Protein 8C9V (pdb70)

InterPro domains:
  IPR002935 Class I-like SAM-dependent O-methyltransferase [PF01596] (21-166)
  IPR002935 Class I-like SAM-dependent O-methyltransferase [PS51682] (1-194)
  IPR029063 S-adenosyl-L-methionine-dependent methyltransferase superfamily [G3DSA:3.40.50.150] (2-194)
  IPR029063 S-adenosyl-L-methionine-dependent methyltransferase superfamily [SSF53335] (17-193)

CATH classification: 3.40.50.150

Secondary structure (DSSP, 8-state):
-HHHHHHHHTT-B--TTSBSS-HHHHHHHHHHHHHHT--EEEEE--TTSHHHHHHHHHHHTTT-EEEEEES-HHHHHHHHHHHHTSTTGGGEEEEES-HHHHHHHSPTT-EEEEEE-S-GGGHHHHHHHHHHHEEEEEEEEETTTTTTHHHHHHHHHHHHH-TTEEEEEE-STT-EEEEEEPPPP--

Structure (mmCIF, N/CA/C/O backbone):
data_8C9V
#
_entry.id   8C9V
#
_cell.length_a   44.791
_cell.length_b   44.791
_cell.length_c   204.919
_cell.angle_alpha   90.000
_cell.angle_beta   90.000
_cell.angle_gamma   90.000
#
_symmetry.space_group_name_H-M   'P 43 21 2'
#
loop_
_entity.id
_entity.type
_entity.pdbx_description
1 polymer 'O-methyltransferase, family 3'
2 non-polymer 'MAGNESIUM ION'
3 water water
#
loop_
_atom_site.group_PDB
_at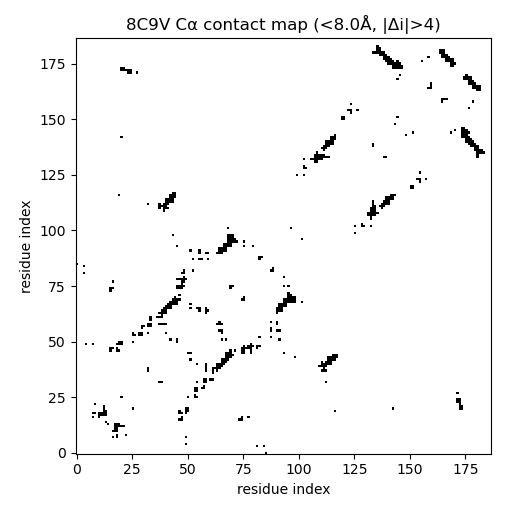om_site.id
_atom_site.type_symbol
_atom_site.label_atom_id
_atom_site.label_alt_id
_atom_site.label_comp_id
_atom_site.label_asym_id
_atom_site.label_entity_id
_atom_site.label_seq_id
_atom_site.pdbx_PDB_ins_code
_atom_site.Cartn_x
_atom_site.Cartn_y
_atom_site.Cartn_z
_atom_site.occupancy
_atom_site.B_iso_or_equiv
_atom_site.auth_seq_id
_atom_site.auth_comp_id
_atom_site.auth_asym_id
_atom_site.auth_atom_id
_atom_site.pdbx_PDB_model_num
ATOM 1 N N . LEU A 1 5 ? -6.076 26.712 6.498 1.000 53.152 5 LEU A N 1
ATOM 2 C CA . LEU A 1 5 ? -4.750 26.028 6.752 1.000 46.304 5 LEU A CA 1
ATOM 3 C C . LEU A 1 5 ? -3.611 26.845 6.140 1.000 43.410 5 LEU A C 1
ATOM 4 O O . LEU A 1 5 ? -2.618 27.084 6.823 1.000 42.061 5 LEU A O 1
ATOM 20 N N . HIS A 1 6 ? -3.720 27.212 4.865 1.000 45.765 6 HIS A N 1
ATOM 21 C CA . HIS A 1 6 ? -2.670 27.997 4.170 1.000 44.189 6 HIS A CA 1
ATOM 22 C C . HIS A 1 6 ? -2.450 29.275 4.983 1.000 43.987 6 HIS A C 1
ATOM 23 O O . HIS A 1 6 ? -1.281 29.634 5.227 1.000 42.155 6 HIS A O 1
ATOM 38 N N . GLN A 1 7 ? -3.538 29.920 5.412 1.000 46.341 7 GLN A N 1
ATOM 39 C CA . GLN A 1 7 ? -3.469 31.222 6.112 1.000 49.943 7 GLN A CA 1
ATOM 40 C C . GLN A 1 7 ? -2.764 31.006 7.451 1.000 47.586 7 GLN A C 1
ATOM 41 O O . GLN A 1 7 ? -1.898 31.824 7.812 1.000 47.735 7 GLN A O 1
ATOM 55 N N . LEU A 1 8 ? -3.144 29.944 8.163 1.000 46.918 8 LEU A N 1
ATOM 56 C CA . LEU A 1 8 ? -2.580 29.629 9.503 1.000 45.295 8 LEU A CA 1
ATOM 57 C C . LEU A 1 8 ? -1.091 29.314 9.366 1.000 39.515 8 LEU A C 1
ATOM 58 O O . LEU A 1 8 ? -0.324 29.855 10.168 1.000 40.994 8 LEU A O 1
ATOM 74 N N . LEU A 1 9 ? -0.701 28.498 8.378 1.000 37.467 9 LEU A N 1
ATOM 75 C CA . LEU A 1 9 ? 0.731 28.161 8.169 1.000 35.126 9 LEU A CA 1
ATOM 76 C C . LEU A 1 9 ? 1.534 29.450 7.910 1.000 34.544 9 LEU A C 1
ATOM 77 O O . LEU A 1 9 ? 2.628 29.587 8.491 1.000 34.912 9 LEU A O 1
ATOM 93 N N . CYS A 1 10 ? 1.043 30.334 7.037 1.000 37.246 10 CYS A N 1
ATOM 94 C CA . CYS A 1 10 ? 1.695 31.632 6.702 1.000 37.650 10 CYS A CA 1
ATOM 95 C C . CYS A 1 10 ? 1.879 32.479 7.982 1.000 40.579 10 CYS A C 1
ATOM 96 O O . CYS A 1 10 ? 2.968 33.038 8.175 1.000 42.841 10 CYS A O 1
ATOM 104 N N . GLU A 1 11 ? 0.882 32.521 8.865 1.000 43.184 11 GLU A N 1
ATOM 105 C CA . GLU A 1 11 ? 0.942 33.295 10.139 1.000 43.516 11 GLU A CA 1
ATOM 106 C C . GLU A 1 11 ? 2.009 32.684 11.048 1.000 39.968 11 GLU A C 1
ATOM 107 O O . GLU A 1 11 ? 2.833 33.447 11.643 1.000 43.557 11 GLU A O 1
ATOM 119 N N . LEU A 1 12 ? 2.008 31.351 11.157 1.000 38.169 12 LEU A N 1
ATOM 120 C CA . LEU A 1 12 ? 3.008 30.647 12.005 1.000 37.464 12 LEU A CA 1
ATOM 121 C C . LEU A 1 12 ? 4.421 30.879 11.472 1.000 35.584 12 LEU A C 1
ATOM 122 O O . LEU A 1 12 ? 5.357 31.053 12.312 1.000 39.190 12 LEU A O 1
ATOM 138 N N . GLU A 1 13 ? 4.568 30.922 10.136 1.000 36.099 13 GLU A N 1
ATOM 139 C CA . GLU A 1 13 ? 5.886 31.135 9.481 1.000 36.827 13 GLU A CA 1
ATOM 140 C C . GLU A 1 13 ? 6.418 32.545 9.802 1.000 38.103 13 GLU A C 1
ATOM 141 O O . GLU A 1 13 ? 7.674 32.745 9.693 1.000 38.747 13 GLU A O 1
ATOM 153 N N . GLU A 1 14 ? 5.559 33.511 10.176 1.000 40.989 14 GLU A N 1
ATOM 154 C CA . GLU A 1 14 ? 6.033 34.890 10.494 1.000 43.348 14 GLU A CA 1
ATOM 155 C C . GLU A 1 14 ? 7.001 34.859 11.689 1.000 41.983 14 GLU A C 1
ATOM 156 O O . GLU A 1 14 ? 7.677 35.875 11.897 1.000 42.500 14 GLU A O 1
ATOM 168 N N . PHE A 1 15 ? 7.082 33.775 12.468 1.000 39.406 15 PHE A N 1
ATOM 169 C CA . PHE A 1 15 ? 7.945 33.761 13.688 1.000 42.048 15 PHE A CA 1
ATOM 170 C C . PHE A 1 15 ? 9.363 33.253 13.392 1.000 40.750 15 PHE A C 1
ATOM 171 O O . PHE A 1 15 ? 10.266 33.448 14.257 1.000 42.460 15 PHE A O 1
ATOM 188 N N . GLY A 1 16 ? 9.585 32.644 12.222 1.000 37.782 16 GLY A N 1
ATOM 189 C CA . GLY A 1 16 ? 10.931 32.217 11.813 1.000 40.805 16 GLY A CA 1
ATOM 190 C C . GLY A 1 16 ? 11.365 30.968 12.547 1.000 37.928 16 GLY A C 1
ATOM 191 O O . GLY A 1 16 ? 10.539 30.369 13.281 1.000 44.590 16 GLY A O 1
ATOM 195 N N . GLN A 1 17 ? 12.629 30.593 12.367 1.000 39.202 17 GLN A N 1
ATOM 196 C CA . GLN A 1 17 ? 13.253 29.336 12.858 1.000 38.290 17 GLN A CA 1
ATOM 197 C C . GLN A 1 17 ? 13.844 29.499 14.258 1.000 39.288 17 GLN A C 1
ATOM 198 O O . GLN A 1 17 ? 14.570 30.446 14.462 1.000 42.547 17 GLN A O 1
ATOM 212 N N . ALA A 1 18 ? 13.636 28.515 15.125 1.000 42.715 18 ALA A N 1
ATOM 213 C CA . ALA A 1 18 ? 14.236 28.408 16.477 1.000 44.902 18 ALA A CA 1
ATOM 214 C C . ALA A 1 18 ? 15.768 28.481 16.416 1.000 44.792 18 ALA A C 1
ATOM 215 O O . ALA A 1 18 ? 16.292 27.812 15.527 1.000 50.515 18 ALA A O 1
ATOM 222 N N . ALA A 1 27 ? 9.555 33.141 21.817 1.000 55.320 27 ALA A N 1
ATOM 223 C CA . ALA A 1 27 ? 10.598 32.120 21.576 1.000 56.964 27 ALA A CA 1
ATOM 224 C C . ALA A 1 27 ? 9.965 30.734 21.354 1.000 49.594 27 ALA A C 1
ATOM 225 O O . ALA A 1 27 ? 10.508 29.992 20.530 1.000 50.070 27 ALA A O 1
ATOM 232 N N . GLN A 1 28 ? 8.855 30.422 22.049 1.000 49.559 28 GLN A N 1
ATOM 233 C CA . GLN A 1 28 ? 8.110 29.136 21.956 1.000 45.109 28 GLN A CA 1
ATOM 234 C C . GLN A 1 28 ? 7.355 29.056 20.628 1.000 40.876 28 GLN A C 1
ATOM 235 O O . GLN A 1 28 ? 6.921 27.965 20.283 1.000 39.994 28 GLN A O 1
ATOM 249 N N . ARG A 1 29 ? 7.166 30.190 19.949 1.000 43.601 29 ARG A N 1
ATOM 250 C CA . ARG A 1 29 ? 6.413 30.252 18.663 1.000 43.825 29 ARG A CA 1
ATOM 251 C C . ARG A 1 29 ? 7.385 30.058 17.503 1.000 41.660 29 ARG A C 1
ATOM 252 O O . ARG A 1 29 ? 6.907 29.885 16.350 1.000 40.411 29 ARG A O 1
ATOM 273 N N . MET A 1 30 ? 8.697 30.082 17.756 1.000 40.623 30 MET A N 1
ATOM 274 C CA . MET A 1 30 ? 9.678 29.895 16.644 1.000 38.028 30 MET A CA 1
ATOM 275 C C . MET A 1 30 ? 9.587 28.447 16.137 1.000 35.151 30 MET A C 1
ATOM 276 O O . MET A 1 30 ? 9.261 27.554 16.948 1.000 36.319 30 MET A O 1
ATOM 290 N N . LEU A 1 31 ? 9.750 28.242 14.821 1.000 35.421 31 LEU A N 1
ATOM 291 C CA . LEU A 1 31 ? 9.437 26.940 14.178 1.000 32.358 31 LEU A CA 1
ATOM 292 C C . LEU A 1 31 ? 10.558 25.925 14.375 1.000 30.756 31 LEU A C 1
ATOM 293 O O . LEU A 1 31 ? 11.742 26.300 14.296 1.000 29.843 31 LEU A O 1
ATOM 309 N N . ASN A 1 32 ? 10.157 24.670 14.567 1.000 28.745 32 ASN A N 1
ATOM 310 C CA . ASN A 1 32 ? 11.013 23.478 14.793 1.000 30.594 32 ASN A CA 1
ATOM 311 C C . ASN A 1 32 ? 11.490 22.928 13.443 1.000 27.384 32 ASN A C 1
ATOM 312 O O . ASN A 1 32 ? 12.444 22.152 13.439 1.000 25.865 32 ASN A O 1
ATOM 323 N N . ILE A 1 33 ? 10.852 23.332 12.335 1.000 24.589 33 ILE A N 1
ATOM 324 C CA . ILE A 1 33 ? 11.269 22.857 10.978 1.000 25.812 33 ILE A CA 1
ATOM 325 C C . ILE A 1 33 ? 11.187 24.031 10.022 1.000 25.161 33 ILE A C 1
ATOM 326 O O . ILE A 1 33 ? 10.414 24.983 10.279 1.000 26.231 33 ILE A O 1
ATOM 342 N N . THR A 1 34 ? 11.848 23.865 8.881 1.000 25.364 34 THR A N 1
ATOM 343 C CA . THR A 1 34 ? 11.676 24.818 7.776 1.000 26.493 34 THR A CA 1
ATOM 344 C C . THR A 1 34 ? 10.358 24.537 7.046 1.000 25.854 34 THR A C 1
ATOM 345 O O . THR A 1 34 ? 9.873 23.409 7.011 1.000 24.607 34 THR A O 1
ATOM 356 N N . PRO A 1 35 ? 9.775 25.554 6.364 1.000 26.435 35 PRO A N 1
ATOM 357 C CA . PRO A 1 35 ? 8.591 25.324 5.546 1.000 24.858 35 PRO A CA 1
ATOM 358 C C . PRO A 1 35 ? 8.849 24.255 4.484 1.000 24.530 35 PRO A C 1
ATOM 359 O O . PRO A 1 35 ? 7.951 23.444 4.286 1.000 24.021 35 PRO A O 1
ATOM 370 N N . ASP A 1 36 ? 10.039 24.220 3.867 1.000 25.064 36 ASP A N 1
ATOM 371 C CA . ASP A 1 36 ? 10.250 23.207 2.823 1.000 24.996 36 ASP A CA 1
ATOM 372 C C . ASP A 1 36 ? 10.451 21.819 3.419 1.000 21.844 36 ASP A C 1
ATOM 373 O O . ASP A 1 36 ? 10.211 20.829 2.740 1.000 23.924 36 ASP A O 1
ATOM 382 N N . THR A 1 37 ? 10.754 21.704 4.719 1.000 21.169 37 THR A N 1
ATOM 383 C CA . THR A 1 37 ? 10.688 20.411 5.390 1.000 20.738 37 THR A CA 1
ATOM 384 C C . THR A 1 37 ? 9.224 19.966 5.510 1.000 20.785 37 THR A C 1
ATOM 385 O O . THR A 1 37 ? 8.933 18.775 5.316 1.000 21.996 37 THR A O 1
ATOM 396 N N . GLY A 1 38 ? 8.321 20.883 5.862 1.000 22.056 38 GLY A N 1
ATOM 397 C CA . GLY A 1 38 ? 6.873 20.602 5.931 1.000 22.565 38 GLY A CA 1
ATOM 398 C C . GLY A 1 38 ? 6.354 20.139 4.580 1.000 23.494 38 GLY A C 1
ATOM 399 O O . GLY A 1 38 ? 5.630 19.123 4.517 1.000 23.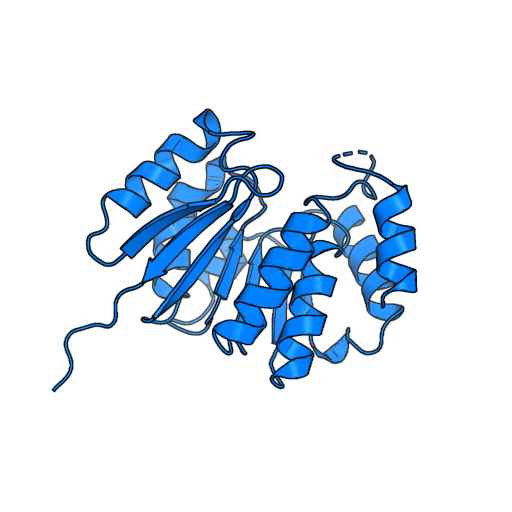233 38 GLY A O 1
ATOM 403 N N . GLU A 1 39 ? 6.802 20.811 3.511 1.000 23.482 39 GLU A N 1
ATOM 404 C CA . GLU A 1 39 ? 6.359 20.427 2.146 1.000 22.094 39 GLU A CA 1
ATOM 405 C C . GLU A 1 39 ? 6.840 19.015 1.843 1.000 22.236 39 GLU A C 1
ATOM 406 O O . GLU A 1 39 ? 6.129 18.290 1.168 1.000 22.800 39 GLU A O 1
ATOM 418 N N . PHE A 1 40 ? 8.052 18.670 2.263 1.000 19.845 40 PHE A N 1
ATOM 419 C CA . PHE A 1 40 ? 8.620 17.329 2.049 1.000 20.146 40 PHE A CA 1
ATOM 420 C C . PHE A 1 40 ? 7.773 16.299 2.798 1.000 21.434 40 PHE A C 1
ATOM 421 O O . PHE A 1 40 ? 7.419 15.272 2.259 1.000 20.710 40 PHE A O 1
ATOM 438 N N . LEU A 1 41 ? 7.475 16.551 4.077 1.000 21.665 41 LEU A N 1
ATOM 439 C CA . LEU A 1 41 ? 6.624 15.620 4.829 1.000 21.055 41 LEU A CA 1
ATOM 440 C C . LEU A 1 41 ? 5.241 15.437 4.175 1.000 22.508 41 LEU A C 1
ATOM 441 O O . LEU A 1 41 ? 4.746 14.296 4.188 1.000 23.760 41 LEU A O 1
ATOM 457 N N . ALA A 1 42 ? 4.661 16.502 3.621 1.000 22.115 42 ALA A N 1
ATOM 458 C CA . ALA A 1 42 ? 3.354 16.505 2.937 1.000 24.144 42 ALA A CA 1
ATOM 459 C C . ALA A 1 42 ? 3.403 15.493 1.791 1.000 23.056 42 ALA A C 1
ATOM 460 O O . ALA A 1 42 ? 2.439 14.763 1.610 1.000 25.434 42 ALA A O 1
ATOM 467 N N . VAL A 1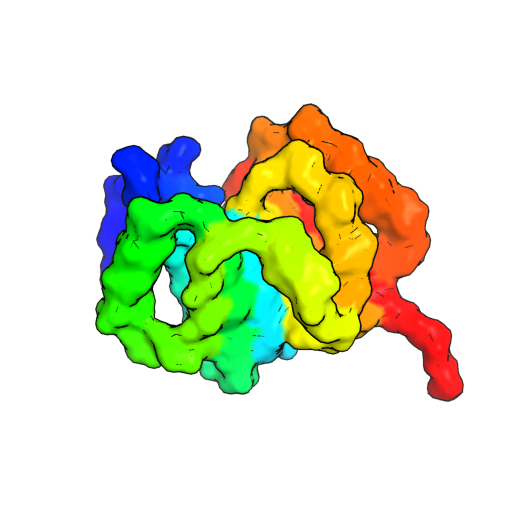 43 ? 4.471 15.543 0.994 1.000 21.037 43 VAL A N 1
ATOM 468 C CA . VAL A 1 43 ? 4.624 14.596 -0.121 1.000 21.235 43 VAL A CA 1
ATOM 469 C C . VAL A 1 43 ? 4.841 13.194 0.397 1.000 21.293 43 VAL A C 1
ATOM 470 O O . VAL A 1 43 ? 4.186 12.304 -0.082 1.000 21.667 43 VAL A O 1
ATOM 483 N N . LEU A 1 44 ? 5.727 13.014 1.390 1.000 20.338 44 LEU A N 1
ATOM 484 C CA . LEU A 1 44 ? 6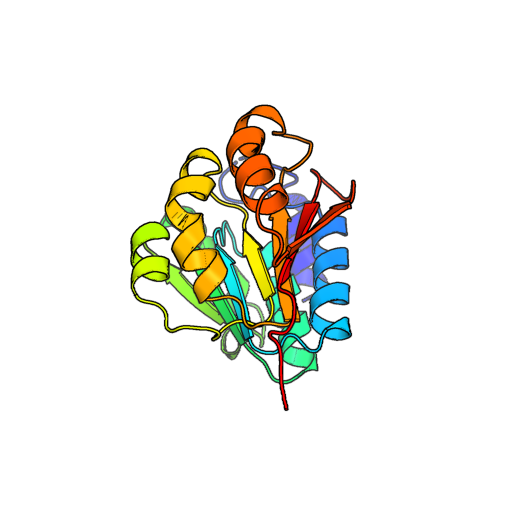.065 11.642 1.844 1.000 20.992 44 LEU A CA 1
ATOM 485 C C . LEU A 1 44 ? 4.810 10.952 2.397 1.000 21.548 44 LEU A C 1
ATOM 486 O O . LEU A 1 44 ? 4.566 9.801 2.089 1.000 22.269 44 LEU A O 1
ATOM 502 N N . VAL A 1 45 ? 4.056 11.623 3.266 1.000 23.028 45 VAL A N 1
ATOM 503 C CA . VAL A 1 45 ? 2.885 10.969 3.891 1.000 23.489 45 VAL A CA 1
ATOM 504 C C . VAL A 1 45 ? 1.868 10.546 2.829 1.000 22.947 45 VAL A C 1
ATOM 505 O O . VAL A 1 45 ? 1.417 9.389 2.845 1.000 23.651 45 VAL A O 1
ATOM 518 N N . ARG A 1 46 ? 1.647 11.384 1.823 1.000 22.930 46 ARG A N 1
ATOM 519 C CA . ARG A 1 46 ? 0.689 11.052 0.765 1.000 24.294 46 ARG A CA 1
ATOM 520 C C . ARG A 1 46 ? 1.244 9.933 -0.095 1.000 23.978 46 ARG A C 1
ATOM 521 O O . ARG A 1 46 ? 0.524 8.953 -0.323 1.000 25.805 46 ARG A O 1
ATOM 542 N N . ALA A 1 47 ? 2.481 10.068 -0.540 1.000 25.242 47 ALA A N 1
ATOM 543 C CA . ALA A 1 47 ? 3.083 9.103 -1.487 1.000 25.856 47 ALA A CA 1
ATOM 544 C C . ALA A 1 47 ? 3.191 7.726 -0.819 1.000 23.594 47 ALA A C 1
ATOM 545 O O . ALA A 1 47 ? 3.054 6.694 -1.487 1.000 26.801 47 ALA A O 1
ATOM 552 N N . MET A 1 48 ? 3.458 7.645 0.492 1.000 23.655 48 MET A N 1
ATOM 553 C CA . MET A 1 48 ? 3.550 6.244 1.027 1.000 26.610 48 MET A CA 1
ATOM 554 C C . MET A 1 48 ? 2.219 5.783 1.611 1.000 25.757 48 MET A C 1
ATOM 555 O O . MET A 1 48 ? 2.204 4.649 2.111 1.000 29.490 48 MET A O 1
ATOM 569 N N . ASN A 1 49 ? 1.151 6.572 1.490 1.000 24.466 49 ASN A N 1
ATOM 570 C CA . ASN A 1 49 ? -0.178 6.193 2.018 1.000 26.877 49 ASN A CA 1
ATOM 571 C C . ASN A 1 49 ? 0.020 5.941 3.519 1.000 27.909 49 ASN A C 1
ATOM 572 O O . ASN A 1 49 ? -0.460 4.926 4.053 1.000 29.056 49 ASN A O 1
ATOM 583 N N . ALA A 1 50 ? 0.733 6.823 4.188 1.000 27.388 50 ALA A N 1
ATOM 584 C CA . ALA A 1 50 ? 1.083 6.629 5.619 1.000 26.498 50 ALA A CA 1
ATOM 585 C C . ALA A 1 50 ? -0.105 7.078 6.486 1.000 28.582 50 ALA A C 1
ATOM 586 O O . ALA A 1 50 ? -0.067 8.206 6.982 1.000 27.546 50 ALA A O 1
ATOM 593 N N . ARG A 1 51 ? -1.126 6.241 6.652 1.000 26.919 51 ARG A N 1
ATOM 594 C CA . ARG A 1 51 ? -2.364 6.650 7.357 1.000 29.701 51 ARG A CA 1
ATOM 595 C C . ARG A 1 51 ? -2.109 6.765 8.864 1.000 26.825 51 ARG A C 1
ATOM 596 O O . ARG A 1 51 ? -2.902 7.424 9.486 1.000 31.218 51 ARG A O 1
ATOM 617 N N . ARG A 1 52 ? -1.097 6.090 9.390 1.000 27.892 52 ARG A N 1
ATOM 618 C CA . ARG A 1 52 ? -0.777 6.111 10.838 1.000 27.251 52 ARG A CA 1
ATOM 619 C C . ARG A 1 52 ? 0.575 6.787 11.005 1.000 26.389 52 ARG A C 1
ATOM 620 O O . ARG A 1 52 ? 1.598 6.148 10.749 1.000 25.850 52 ARG A O 1
ATOM 641 N N . VAL A 1 53 ? 0.556 8.051 11.422 1.000 26.045 53 VAL A N 1
ATOM 642 C CA . VAL A 1 53 ? 1.790 8.821 11.655 1.000 25.627 53 VAL A CA 1
ATOM 643 C C . VAL A 1 53 ? 2.032 9.032 13.149 1.000 23.844 53 VAL A C 1
ATOM 644 O O . VAL A 1 53 ? 1.078 9.332 13.892 1.000 25.894 53 VAL A O 1
ATOM 657 N N . LEU A 1 54 ? 3.288 8.930 13.541 1.000 24.622 54 LEU A N 1
ATOM 658 C CA . LEU A 1 54 ? 3.733 9.322 14.917 1.000 25.292 54 LEU A CA 1
ATOM 659 C C . LEU A 1 54 ? 4.741 10.455 14.758 1.000 26.788 54 LEU A C 1
ATOM 660 O O . LEU A 1 54 ? 5.686 10.327 13.966 1.000 25.168 54 LEU A O 1
ATOM 676 N N . GLU A 1 55 ? 4.563 11.511 15.521 1.000 24.722 55 GLU A N 1
ATOM 677 C CA . GLU A 1 55 ? 5.512 12.624 15.634 1.000 23.226 55 GLU A CA 1
ATOM 678 C C . GLU A 1 55 ? 6.041 12.698 17.073 1.000 24.151 55 GLU A C 1
ATOM 679 O O . GLU A 1 55 ? 5.248 12.741 18.019 1.000 26.050 55 GLU A O 1
ATOM 691 N N . ILE A 1 56 ? 7.343 12.797 17.200 1.000 24.009 56 ILE A N 1
ATOM 692 C CA . ILE A 1 56 ? 7.984 13.011 18.520 1.000 25.202 56 ILE A CA 1
ATOM 693 C C . ILE A 1 56 ? 8.611 14.396 18.439 1.000 26.654 56 ILE A C 1
ATOM 694 O O . ILE A 1 56 ? 9.654 14.562 17.796 1.000 24.594 56 ILE A O 1
ATOM 710 N N . GLY A 1 57 ? 7.977 15.349 19.120 1.000 27.778 57 GLY A N 1
ATOM 711 C CA . GLY A 1 57 ? 8.379 16.756 19.140 1.000 28.978 57 GLY A CA 1
ATOM 712 C C . GLY A 1 57 ? 7.363 17.646 18.449 1.000 31.050 57 GLY A C 1
ATOM 713 O O . GLY A 1 57 ? 7.679 18.209 17.382 1.000 30.706 57 GLY A O 1
ATOM 717 N N . THR A 1 58 ? 6.173 17.801 19.034 1.000 30.497 58 THR A N 1
ATOM 718 C CA . THR A 1 58 ? 5.097 18.690 18.519 1.000 30.368 58 THR A CA 1
ATOM 719 C C . THR A 1 58 ? 5.595 20.136 18.375 1.000 31.767 58 THR A C 1
ATOM 720 O O . THR A 1 58 ? 5.210 20.822 17.406 1.000 30.033 58 THR A O 1
ATOM 731 N N . SER A 1 59 ? 6.399 20.607 19.325 1.000 31.581 59 SER A N 1
ATOM 732 C CA . SER A 1 59 ? 6.632 22.048 19.499 1.000 32.126 59 SER A CA 1
ATOM 733 C C . SER A 1 59 ? 5.265 22.762 19.461 1.000 33.015 59 SER A C 1
ATOM 734 O O . SER A 1 59 ? 4.337 22.297 20.124 1.000 33.370 59 SER A O 1
ATOM 742 N N . ASN A 1 60 ? 5.123 23.867 18.709 1.000 34.721 60 ASN A N 1
ATOM 743 C CA . ASN A 1 60 ? 3.840 24.616 18.619 1.000 35.300 60 ASN A CA 1
ATOM 744 C C . ASN A 1 60 ? 2.919 24.011 17.543 1.000 34.041 60 ASN A C 1
ATOM 745 O O . ASN A 1 60 ? 1.915 24.619 17.212 1.000 35.787 60 ASN A O 1
ATOM 756 N N . GLY A 1 61 ? 3.206 22.836 17.004 1.000 31.440 61 GLY A N 1
ATOM 757 C CA . GLY A 1 61 ? 2.225 22.156 16.129 1.000 31.268 61 GLY A CA 1
ATOM 758 C C . GLY A 1 61 ? 2.383 22.498 14.645 1.000 29.785 61 GLY A C 1
ATOM 759 O O . GLY A 1 61 ? 1.593 21.981 13.862 1.000 30.540 61 GLY A O 1
ATOM 763 N N . TYR A 1 62 ? 3.379 23.289 14.261 1.000 30.561 62 TYR A N 1
ATOM 764 C CA . TYR A 1 62 ? 3.637 23.670 12.834 1.000 32.612 62 TYR A CA 1
ATOM 765 C C . TYR A 1 62 ? 3.888 22.400 12.001 1.000 29.315 62 TYR A C 1
ATOM 766 O O . TYR A 1 62 ? 3.167 22.143 10.994 1.000 28.636 62 TYR A O 1
ATOM 784 N N . SER A 1 63 ? 4.853 21.584 12.401 1.000 27.413 63 SER A N 1
ATOM 785 C CA . SER A 1 63 ? 5.127 20.286 11.733 1.000 25.896 63 SER A CA 1
ATOM 786 C C . SER A 1 63 ? 3.862 19.434 11.739 1.000 26.101 63 SER A C 1
ATOM 787 O O . SER A 1 63 ? 3.580 18.771 10.744 1.000 25.677 63 SER A O 1
ATOM 795 N N . THR A 1 64 ? 3.159 19.370 12.877 1.000 29.361 64 THR A N 1
ATOM 796 C CA . THR A 1 64 ? 1.968 18.515 13.074 1.000 26.992 64 THR A CA 1
ATOM 797 C C . THR A 1 64 ? 0.923 18.871 12.006 1.000 27.475 64 THR A C 1
ATOM 798 O O . THR A 1 64 ? 0.251 17.976 11.505 1.000 29.564 64 THR A O 1
ATOM 809 N N . LEU A 1 65 ? 0.756 20.155 11.733 1.000 30.647 65 LEU A N 1
ATOM 810 C CA . LEU A 1 65 ? -0.278 20.627 10.772 1.000 30.403 65 LEU A CA 1
ATOM 811 C C . LEU A 1 65 ? 0.031 20.102 9.359 1.000 29.940 65 LEU A C 1
ATOM 812 O O . LEU A 1 65 ? -0.908 19.635 8.683 1.000 29.441 65 LEU A O 1
ATOM 828 N N . TRP A 1 66 ? 1.296 20.105 8.945 1.000 27.856 66 TRP A N 1
ATOM 829 C CA . TRP A 1 66 ? 1.658 19.503 7.637 1.000 26.628 66 TRP A CA 1
ATOM 830 C C . TRP A 1 66 ? 1.301 18.003 7.622 1.000 27.047 66 TRP A C 1
ATOM 831 O O . TRP A 1 66 ? 0.725 17.493 6.671 1.000 26.519 66 TRP A O 1
ATOM 852 N N . LEU A 1 67 ? 1.637 17.285 8.705 1.000 24.479 67 LEU A N 1
ATOM 853 C CA . LEU A 1 67 ? 1.366 15.834 8.813 1.000 24.487 67 LEU A CA 1
ATOM 854 C C . LEU A 1 67 ? -0.155 15.618 8.821 1.000 26.065 67 LEU A C 1
ATOM 855 O O . LEU A 1 67 ? -0.648 14.631 8.237 1.000 27.414 67 LEU A O 1
ATOM 871 N N . ALA A 1 68 ? -0.890 16.444 9.544 1.000 29.575 68 ALA A N 1
ATOM 872 C CA . ALA A 1 68 ? -2.338 16.240 9.763 1.000 30.657 68 ALA A CA 1
ATOM 873 C C . ALA A 1 68 ? -3.072 16.487 8.445 1.000 32.880 68 ALA A C 1
ATOM 874 O O . ALA A 1 68 ? -3.974 15.730 8.091 1.000 31.413 68 ALA A O 1
ATOM 881 N N . ASP A 1 69 ? -2.649 17.502 7.717 1.000 30.605 69 ASP A N 1
ATOM 882 C CA . ASP A 1 69 ? -3.267 17.777 6.411 1.000 30.909 69 ASP A CA 1
ATOM 883 C C . ASP A 1 69 ? -3.056 16.561 5.492 1.000 28.416 69 ASP A C 1
ATOM 884 O O . ASP A 1 69 ? -4.038 16.131 4.768 1.000 31.585 69 ASP A O 1
ATOM 893 N N . ALA A 1 70 ? -1.829 16.047 5.487 1.000 27.370 70 ALA A N 1
ATOM 894 C CA . ALA A 1 70 ? -1.441 14.893 4.657 1.000 27.589 70 ALA A CA 1
ATOM 895 C C . ALA A 1 70 ? -2.292 13.675 5.007 1.000 28.357 70 ALA A C 1
ATOM 896 O O . ALA A 1 70 ? -2.807 12.994 4.093 1.000 30.439 70 ALA A O 1
ATOM 903 N N . VAL A 1 71 ? -2.390 13.332 6.295 1.000 27.953 71 VAL A N 1
ATOM 904 C CA . VAL A 1 71 ? -3.168 12.112 6.662 1.000 29.139 71 VAL A CA 1
ATOM 905 C C . VAL A 1 71 ? -4.658 12.363 6.411 1.000 29.230 71 VAL A C 1
ATOM 906 O O . VAL A 1 71 ? -5.370 11.410 6.095 1.000 33.285 71 VAL A O 1
ATOM 919 N N . SER A 1 72 ? -5.099 13.604 6.412 1.000 31.347 72 SER A N 1
ATOM 920 C CA . SER A 1 72 ? -6.530 13.911 6.154 1.000 34.975 72 SER A CA 1
ATOM 921 C C . SER A 1 72 ? -6.862 13.468 4.723 1.000 37.029 72 SER A C 1
ATOM 922 O O . SER A 1 72 ? -7.950 12.916 4.527 1.000 40.729 72 SER A O 1
ATOM 930 N N . ALA A 1 73 ? -5.883 13.572 3.797 1.000 35.109 73 ALA A N 1
ATOM 931 C CA . ALA A 1 73 ? -6.067 13.269 2.359 1.000 38.506 73 ALA A CA 1
ATOM 932 C C . ALA A 1 73 ? -6.180 11.757 2.155 1.000 35.450 73 ALA A C 1
ATOM 933 O O . ALA A 1 73 ? -6.703 11.360 1.128 1.000 41.372 73 ALA A O 1
ATOM 940 N N . ILE A 1 74 ? -5.764 10.957 3.140 1.000 34.984 74 ILE A N 1
ATOM 941 C CA . ILE A 1 74 ? -5.781 9.462 3.074 1.000 31.010 74 ILE A CA 1
ATOM 942 C C . ILE A 1 74 ? -6.519 8.874 4.288 1.000 34.793 74 ILE A C 1
ATOM 943 O O . ILE A 1 74 ? -6.360 7.638 4.544 1.000 35.958 74 ILE A O 1
ATOM 959 N N . ASP A 1 75 ? -7.336 9.700 4.940 1.000 36.425 75 ASP A N 1
ATOM 960 C CA . ASP A 1 75 ? -8.247 9.282 6.034 1.000 37.143 75 ASP A CA 1
ATOM 961 C C . ASP A 1 75 ? -7.441 8.595 7.137 1.000 34.118 75 ASP A C 1
ATOM 962 O O . ASP A 1 75 ? -7.778 7.436 7.524 1.000 38.773 75 ASP A O 1
ATOM 971 N N . GLY A 1 76 ? -6.353 9.221 7.549 1.000 34.247 76 GLY A N 1
ATOM 972 C CA . GLY A 1 76 ? -5.461 8.678 8.580 1.000 32.426 76 GLY A CA 1
ATOM 973 C C . GLY A 1 76 ? -5.497 9.555 9.818 1.000 33.581 76 GLY A C 1
ATOM 974 O O . GLY A 1 76 ? -6.485 10.320 10.020 1.000 34.419 76 GLY A O 1
ATOM 978 N N . SER A 1 77 ? -4.440 9.461 10.625 1.000 31.015 77 SER A N 1
ATOM 979 C CA . SER A 1 77 ? -4.328 10.214 11.896 1.000 32.940 77 SER A CA 1
ATOM 980 C C . SER A 1 77 ? -2.854 10.403 12.263 1.000 28.609 77 SER A C 1
ATOM 981 O O . SER A 1 77 ? -1.992 9.635 11.826 1.000 27.594 77 SER A O 1
ATOM 989 N N . VAL A 1 78 ? -2.608 11.425 13.061 1.000 29.687 78 VAL A N 1
ATOM 990 C CA . VAL A 1 78 ? -1.279 11.761 13.636 1.000 28.100 78 VAL A CA 1
ATOM 991 C C . VAL A 1 78 ? -1.383 11.686 15.156 1.000 29.110 78 VAL A C 1
ATOM 992 O O . VAL A 1 78 ? -2.305 12.298 15.741 1.000 34.439 78 VAL A O 1
ATOM 1005 N N . THR A 1 79 ? -0.456 10.971 15.747 1.000 28.154 79 THR A N 1
ATOM 1006 C CA . THR A 1 79 ? -0.231 10.989 17.222 1.000 28.458 79 THR A CA 1
ATOM 1007 C C . THR A 1 79 ? 1.054 11.772 17.421 1.000 29.304 79 THR A C 1
ATOM 1008 O O . THR A 1 79 ? 2.046 11.454 16.682 1.000 27.283 79 THR A O 1
ATOM 1019 N N . THR A 1 80 ? 0.999 12.833 18.237 1.000 28.327 80 THR A N 1
ATOM 1020 C CA . THR A 1 80 ? 2.187 13.688 18.468 1.000 27.799 80 THR A CA 1
ATOM 1021 C C . THR A 1 80 ? 2.487 13.770 19.971 1.000 28.382 80 THR A C 1
ATOM 1022 O O . THR A 1 80 ? 1.559 13.645 20.773 1.000 30.945 80 THR A O 1
ATOM 1033 N N . VAL A 1 81 ? 3.756 13.972 20.305 1.000 28.865 81 VAL A N 1
ATOM 1034 C CA . VAL A 1 81 ? 4.233 13.990 21.717 1.000 28.180 81 VAL A CA 1
ATOM 1035 C C . VAL A 1 81 ? 5.098 15.237 21.937 1.000 31.041 81 VAL A C 1
ATOM 1036 O O . VAL A 1 81 ? 6.067 15.474 21.166 1.000 30.013 81 VAL A O 1
ATOM 1049 N N . GLU A 1 82 ? 4.794 15.991 23.006 1.000 32.114 82 GLU A N 1
ATOM 1050 C CA . GLU A 1 82 ? 5.564 17.189 23.378 1.000 32.641 82 GLU A CA 1
ATOM 1051 C C . GLU A 1 82 ? 5.809 17.158 24.887 1.000 34.529 82 GLU A C 1
ATOM 1052 O O . GLU A 1 82 ? 4.873 16.855 25.617 1.000 35.804 82 GLU A O 1
ATOM 1064 N N . TYR A 1 83 ? 7.057 17.405 25.293 1.000 36.990 83 TYR A N 1
ATOM 1065 C CA . TYR A 1 83 ? 7.497 17.492 26.706 1.000 38.933 83 TYR A CA 1
ATOM 1066 C C . TYR A 1 83 ? 6.989 18.782 27.370 1.000 38.369 83 TYR A C 1
ATOM 1067 O O . TYR A 1 83 ? 6.687 18.732 28.583 1.000 42.271 83 TYR A O 1
ATOM 1085 N N . ALA A 1 84 ? 6.946 19.929 26.668 1.000 37.968 84 ALA A N 1
ATOM 1086 C CA . ALA A 1 84 ? 6.816 21.257 27.325 1.000 40.585 84 ALA A CA 1
ATOM 1087 C C . ALA A 1 84 ? 5.368 21.769 27.260 1.000 42.567 84 ALA A C 1
ATOM 1088 O O . ALA A 1 84 ? 4.841 21.977 26.138 1.000 43.691 84 ALA A O 1
ATOM 1095 N N . GLU A 1 85 ? 4.742 22.016 28.423 1.000 42.911 85 GLU A N 1
ATOM 1096 C CA . GLU A 1 85 ? 3.320 22.448 28.504 1.000 45.823 85 GLU A CA 1
ATOM 1097 C C . GLU A 1 85 ? 3.110 23.723 27.673 1.000 46.102 85 GLU A C 1
ATOM 1098 O O . GLU A 1 85 ? 2.066 23.846 26.988 1.000 46.542 85 GLU A O 1
ATOM 1110 N N . GLN A 1 86 ? 4.062 24.650 27.747 1.000 44.645 86 GLN A N 1
ATOM 1111 C CA . GLN A 1 86 ? 3.959 25.952 27.055 1.000 47.547 86 GLN A CA 1
ATOM 1112 C C . GLN A 1 86 ? 3.773 25.695 25.554 1.000 46.077 86 GLN A C 1
ATOM 1113 O O . GLN A 1 86 ? 2.804 26.240 24.947 1.000 43.770 86 GLN A O 1
ATOM 1127 N N . LYS A 1 87 ? 4.625 24.853 24.977 1.000 43.313 87 LYS A N 1
ATOM 1128 C CA . LYS A 1 87 ? 4.569 24.553 23.522 1.000 39.068 87 LYS A CA 1
ATOM 1129 C C . LYS A 1 87 ? 3.274 23.799 23.216 1.000 38.756 87 LYS A C 1
ATOM 1130 O O . LYS A 1 87 ? 2.569 24.160 22.259 1.000 41.544 87 LYS A O 1
ATOM 1149 N N . TYR A 1 88 ? 2.925 22.826 24.053 1.000 38.898 88 TYR A N 1
ATOM 1150 C CA . TYR A 1 88 ? 1.708 22.002 23.894 1.000 38.613 88 TYR A CA 1
ATOM 1151 C C . TYR A 1 88 ? 0.442 22.873 23.824 1.000 41.002 88 TYR A C 1
ATOM 1152 O O . TYR A 1 88 ? -0.453 22.602 23.007 1.000 42.478 88 TYR A O 1
ATOM 1170 N N . ARG A 1 89 ? 0.313 23.865 24.697 1.000 41.328 89 ARG A N 1
ATOM 1171 C CA . ARG A 1 89 ? -0.890 24.733 24.723 1.000 44.411 89 ARG A CA 1
ATOM 1172 C C . ARG A 1 89 ? -0.918 25.622 23.480 1.000 44.555 89 ARG A C 1
ATOM 1173 O O . ARG A 1 89 ? -2.006 25.881 22.998 1.000 44.325 89 ARG A O 1
ATOM 1194 N N . LEU A 1 90 ? 0.233 26.075 22.980 1.000 43.303 90 LEU A N 1
ATOM 1195 C CA . LEU A 1 90 ? 0.286 26.831 21.700 1.000 45.120 90 LEU A CA 1
ATOM 1196 C C . LEU A 1 90 ? -0.208 25.904 20.594 1.000 42.719 90 LEU A C 1
ATOM 1197 O O . LEU A 1 90 ? -0.998 26.371 19.727 1.000 43.069 90 LEU A O 1
ATOM 1213 N N . ALA A 1 91 ? 0.202 24.631 20.669 1.000 41.467 91 ALA A N 1
ATOM 1214 C CA . ALA A 1 91 ? -0.107 23.619 19.644 1.000 40.436 91 ALA A CA 1
ATOM 1215 C C . ALA A 1 91 ? -1.618 23.377 19.679 1.000 42.148 91 ALA A C 1
ATOM 1216 O O . ALA A 1 91 ? -2.247 23.419 18.613 1.000 40.009 91 ALA A O 1
ATOM 1223 N N . GLN A 1 92 ? -2.203 23.240 20.877 1.000 43.102 92 GLN A N 1
ATOM 1224 C CA . GLN A 1 92 ? -3.671 23.041 21.023 1.000 42.506 92 GLN A CA 1
ATOM 1225 C C . GLN A 1 92 ? -4.406 24.232 20.379 1.000 42.516 92 GLN A C 1
ATOM 1226 O O . GLN A 1 92 ? -5.369 24.018 19.617 1.000 46.903 92 GLN A O 1
ATOM 1240 N N . LYS A 1 93 ? -3.981 25.460 20.657 1.000 45.171 93 LYS A N 1
ATOM 1241 C CA . LYS A 1 93 ? -4.615 26.683 20.087 1.000 50.919 93 LYS A CA 1
ATOM 1242 C C . LYS A 1 93 ? -4.546 26.609 18.551 1.000 50.406 93 LYS A C 1
ATOM 1243 O O . LYS A 1 93 ? -5.608 26.742 17.880 1.000 50.324 93 LYS A O 1
ATOM 1262 N N . ASN A 1 94 ? -3.355 26.344 18.002 1.000 48.220 94 ASN A N 1
ATOM 1263 C CA . ASN A 1 94 ? -3.153 26.253 16.534 1.000 45.205 94 ASN A CA 1
ATOM 1264 C C . ASN A 1 94 ? -4.100 25.184 15.961 1.000 46.343 94 ASN A C 1
ATOM 1265 O O . ASN A 1 94 ? -4.726 25.482 14.926 1.000 49.598 94 ASN A O 1
ATOM 1276 N N . PHE A 1 95 ? -4.240 24.008 16.605 1.000 44.244 95 PHE A N 1
ATOM 1277 C CA . PHE A 1 95 ? -5.057 22.884 16.072 1.000 42.760 95 PHE A CA 1
ATOM 1278 C C . PHE A 1 95 ? -6.537 23.267 16.106 1.000 47.332 95 PHE A C 1
ATOM 1279 O O . PHE A 1 95 ? -7.315 22.883 15.199 1.000 54.688 95 PHE A O 1
ATOM 1296 N N . SER A 1 96 ? -6.918 24.040 17.114 1.000 49.755 96 SER A N 1
ATOM 1297 C CA . SER A 1 96 ? -8.318 24.457 17.364 1.000 55.852 96 SER A CA 1
ATOM 1298 C C . SER A 1 96 ? -8.766 25.401 16.244 1.000 55.968 96 SER A C 1
ATOM 1299 O O . SER A 1 96 ? -9.975 25.604 16.109 1.000 65.113 96 SER A O 1
ATOM 1307 N N . ARG A 1 97 ? -7.811 25.945 15.478 1.000 50.856 97 ARG A N 1
ATOM 1308 C CA . ARG A 1 97 ? -8.054 26.967 14.430 1.000 53.546 97 ARG A CA 1
ATOM 1309 C C . ARG A 1 97 ? -8.222 26.302 13.062 1.000 52.258 97 ARG A C 1
ATOM 1310 O O . ARG A 1 97 ? -8.253 27.026 12.074 1.000 57.472 97 ARG A O 1
ATOM 1331 N N . THR A 1 98 ? -8.312 24.976 13.017 1.000 49.487 98 THR A N 1
ATOM 1332 C CA . THR A 1 98 ? -8.428 24.185 11.769 1.000 51.268 98 THR A CA 1
ATOM 1333 C C . THR A 1 98 ? -9.472 23.095 11.981 1.000 55.844 98 THR A C 1
ATOM 1334 O O . THR A 1 98 ? -9.778 22.790 13.132 1.000 63.763 98 THR A O 1
ATOM 1345 N N . SER A 1 99 ? -9.934 22.482 10.898 1.000 54.107 99 SER A N 1
ATOM 1346 C CA . SER A 1 99 ? -10.848 21.315 10.937 1.000 54.864 99 SER A CA 1
ATOM 1347 C C . SER A 1 99 ? -10.030 20.047 11.219 1.000 49.473 99 SER A C 1
ATOM 1348 O O . SER A 1 99 ? -10.638 18.991 11.287 1.000 55.344 99 SER A O 1
ATOM 1356 N N . LEU A 1 100 ? -8.692 20.147 11.331 1.000 47.821 100 LEU A N 1
ATOM 1357 C CA . LEU A 1 100 ? -7.792 18.975 11.433 1.000 42.121 100 LEU A CA 1
ATOM 1358 C C . LEU A 1 100 ? -7.581 18.489 12.874 1.000 43.818 100 LEU A C 1
ATOM 1359 O O . LEU A 1 100 ? -6.934 17.425 13.000 1.000 41.954 100 LEU A O 1
ATOM 1375 N N . ALA A 1 101 ? -8.069 19.176 13.918 1.000 47.146 101 ALA A N 1
ATOM 1376 C CA . ALA A 1 101 ? -7.787 18.766 15.315 1.000 48.359 101 ALA A CA 1
ATOM 1377 C C . ALA A 1 101 ? -8.254 17.317 15.523 1.000 44.684 101 ALA A C 1
ATOM 1378 O O . ALA A 1 101 ? -7.595 16.562 16.248 1.000 42.340 101 ALA A O 1
ATOM 1385 N N . HIS A 1 102 ? -9.332 16.922 14.856 1.000 46.573 102 HIS A N 1
ATOM 1386 C CA . HIS A 1 102 ? -9.958 15.588 15.020 1.000 47.579 102 HIS A CA 1
ATOM 1387 C C . HIS A 1 102 ? -9.021 14.503 14.482 1.000 39.666 102 HIS A C 1
ATOM 1388 O O . HIS A 1 102 ? -9.240 13.345 14.812 1.000 44.958 102 HIS A O 1
ATOM 1403 N N . ARG A 1 103 ? -8.032 14.863 13.677 1.000 38.982 103 ARG A N 1
ATOM 1404 C CA . ARG A 1 103 ? -7.068 13.927 13.071 1.000 39.144 103 ARG A CA 1
ATOM 1405 C C . ARG A 1 103 ? -5.815 13.829 13.934 1.000 33.967 103 ARG A C 1
ATOM 1406 O O . ARG A 1 103 ? -4.959 13.027 13.592 1.000 35.145 103 ARG A O 1
ATOM 1427 N N . ILE A 1 104 ? -5.708 14.620 15.005 1.000 34.740 104 ILE A N 1
ATOM 1428 C CA . ILE A 1 104 ? -4.486 14.719 15.851 1.000 33.261 104 ILE A CA 1
ATOM 1429 C C . ILE A 1 104 ? -4.796 14.240 17.275 1.000 31.989 104 ILE A C 1
ATOM 1430 O O . ILE A 1 104 ? -5.760 14.724 17.887 1.000 37.744 104 ILE A O 1
ATOM 1446 N N . ASP A 1 105 ? -3.997 13.286 17.748 1.000 33.612 105 ASP A N 1
ATOM 1447 C CA . ASP A 1 105 ? -3.910 12.843 19.171 1.000 34.022 105 ASP A CA 1
ATOM 1448 C C . ASP A 1 105 ? -2.646 13.490 19.734 1.000 33.199 105 ASP A C 1
ATOM 1449 O O . ASP A 1 105 ? -1.590 12.888 19.595 1.000 32.003 105 ASP A O 1
ATOM 1458 N N . ALA A 1 106 ? -2.777 14.671 20.369 1.000 34.661 106 ALA A N 1
ATOM 1459 C CA . ALA A 1 106 ? -1.651 15.482 20.892 1.000 33.681 106 ALA A CA 1
ATOM 1460 C C . ALA A 1 106 ? -1.468 15.104 22.363 1.000 33.172 106 ALA A C 1
ATOM 1461 O O . ALA A 1 106 ? -2.405 15.316 23.161 1.000 34.724 106 ALA A O 1
ATOM 1468 N N . ILE A 1 107 ? -0.314 14.529 22.686 1.000 33.143 107 ILE A N 1
ATOM 1469 C CA . ILE A 1 107 ? -0.006 14.012 24.036 1.000 33.590 107 ILE A CA 1
ATOM 1470 C C . ILE A 1 107 ? 1.034 14.951 24.640 1.000 34.419 107 ILE A C 1
ATOM 1471 O O . ILE A 1 107 ? 2.064 15.248 24.012 1.000 33.851 107 ILE A O 1
ATOM 1487 N N . LEU A 1 108 ? 0.730 15.437 25.842 1.000 34.834 108 LEU A N 1
ATOM 1488 C CA . LEU A 1 108 ? 1.705 16.217 26.639 1.000 34.682 108 LEU A CA 1
ATOM 1489 C C . LEU A 1 108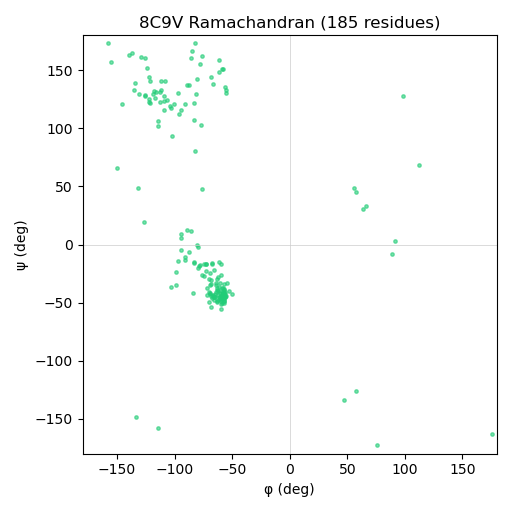 ? 2.346 15.215 27.603 1.000 37.205 108 LEU A C 1
ATOM 1490 O O . LEU A 1 108 ? 1.618 14.639 28.412 1.000 40.137 108 LEU A O 1
ATOM 1506 N N . GLY A 1 109 ? 3.636 14.913 27.441 1.000 36.094 109 GLY A N 1
ATOM 1507 C CA . GLY A 1 109 ? 4.286 13.871 28.253 1.000 37.883 109 GLY A CA 1
ATOM 1508 C C . GLY A 1 109 ? 5.719 13.606 27.843 1.000 36.420 109 GLY A C 1
ATOM 1509 O O . GLY A 1 109 ? 6.329 14.392 27.037 1.000 36.047 109 GLY A O 1
ATOM 1513 N N . ASP A 1 110 ? 6.217 12.461 28.294 1.000 35.165 110 ASP A N 1
ATOM 1514 C CA . ASP A 1 110 ? 7.632 12.055 28.127 1.000 36.322 110 ASP A CA 1
ATOM 1515 C C . ASP A 1 110 ? 7.741 11.004 27.014 1.000 37.471 110 ASP A C 1
ATOM 1516 O O . ASP A 1 110 ? 7.127 9.916 27.110 1.000 35.328 110 ASP A O 1
ATOM 1525 N N . ALA A 1 111 ? 8.462 11.327 25.937 1.000 35.873 111 ALA A N 1
ATOM 1526 C CA . ALA A 1 111 ? 8.489 10.439 24.754 1.000 34.005 111 ALA A CA 1
ATOM 1527 C C . ALA A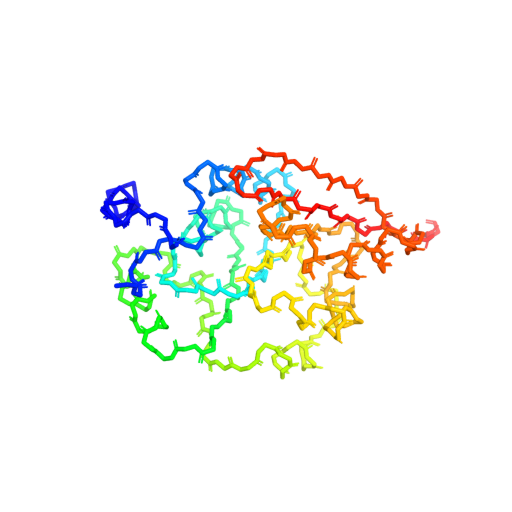 1 111 ? 9.038 9.060 25.102 1.000 34.389 111 ALA A C 1
ATOM 1528 O O . ALA A 1 111 ? 8.494 8.071 24.593 1.000 37.543 111 ALA A O 1
ATOM 1535 N N . GLY A 1 112 ? 10.088 8.968 25.912 1.000 35.571 112 GLY A N 1
ATOM 1536 C CA . GLY A 1 112 ? 10.573 7.661 26.380 1.000 39.207 112 GLY A CA 1
ATOM 1537 C C . GLY A 1 112 ? 9.430 6.820 26.960 1.000 39.903 112 GLY A C 1
ATOM 1538 O O . GLY A 1 112 ? 9.350 5.666 26.579 1.000 38.173 112 GLY A O 1
ATOM 1542 N N . THR A 1 113 ? 8.509 7.392 27.757 1.000 37.966 113 THR A N 1
ATOM 1543 C CA . THR A 1 113 ? 7.345 6.648 28.336 1.000 37.969 113 THR A CA 1
ATOM 1544 C C . THR A 1 113 ? 6.350 6.259 27.241 1.000 39.351 113 THR A C 1
ATOM 1545 O O . THR A 1 113 ? 5.920 5.079 27.189 1.000 41.116 113 THR A O 1
ATOM 1556 N N . ILE A 1 114 ? 5.921 7.251 26.466 1.000 39.590 114 ILE A N 1
ATOM 1557 C CA . ILE A 1 114 ? 4.918 7.070 25.387 1.000 38.581 114 ILE A CA 1
ATOM 1558 C C . ILE A 1 114 ? 5.431 5.972 24.437 1.000 37.807 114 ILE A C 1
ATOM 1559 O O . ILE A 1 114 ? 4.636 5.039 24.102 1.000 40.751 114 ILE A O 1
ATOM 1575 N N . LEU A 1 115 ? 6.710 6.003 24.061 1.000 34.754 115 LEU A N 1
ATOM 1576 C CA . LEU A 1 115 ? 7.275 4.999 23.109 1.000 33.613 115 LEU A CA 1
ATOM 1577 C C . LEU A 1 115 ? 7.356 3.600 23.725 1.000 37.572 115 LEU A C 1
ATOM 1578 O O . LEU A 1 115 ? 7.050 2.606 22.985 1.000 36.658 115 LEU A O 1
ATOM 1594 N N . GLY A 1 116 ? 7.778 3.515 24.995 1.000 40.249 116 GLY A N 1
ATOM 1595 C CA . GLY A 1 116 ? 7.863 2.265 25.767 1.000 46.114 116 GLY A CA 1
ATOM 1596 C C . GLY A 1 116 ? 6.540 1.520 25.775 1.000 48.317 116 GLY A C 1
ATOM 1597 O O . GLY A 1 116 ? 6.578 0.292 25.757 1.000 49.255 116 GLY A O 1
ATOM 1601 N N . ASN A 1 117 ? 5.409 2.240 25.759 1.000 48.325 117 ASN A N 1
ATOM 1602 C CA . ASN A 1 117 ? 4.056 1.668 25.968 1.000 53.286 117 ASN A CA 1
ATOM 1603 C C . ASN A 1 117 ? 3.346 1.431 24.621 1.000 48.679 117 ASN A C 1
ATOM 1604 O O . ASN A 1 117 ? 2.508 0.542 24.583 1.000 58.713 117 ASN A O 1
ATOM 1615 N N . ALA A 1 118 ? 3.680 2.112 23.528 1.000 45.018 118 ALA A N 1
ATOM 1616 C CA . ALA A 1 118 ? 2.953 1.894 22.254 1.000 46.103 118 ALA A CA 1
ATOM 1617 C C . ALA A 1 118 ? 3.106 0.434 21.762 1.000 43.021 118 ALA A C 1
ATOM 1618 O O . ALA A 1 118 ? 4.064 -0.284 22.159 1.000 43.722 118 ALA A O 1
ATOM 1625 N N . ASP A 1 119 ? 2.180 -0.008 20.908 1.000 46.693 119 ASP A N 1
ATOM 1626 C CA . ASP A 1 119 ? 2.138 -1.399 20.378 1.000 45.270 119 ASP A CA 1
ATOM 1627 C C . ASP A 1 119 ? 3.022 -1.565 19.128 1.000 40.004 119 ASP A C 1
ATOM 1628 O O . ASP A 1 119 ? 3.367 -0.541 18.473 1.000 46.086 119 ASP A O 1
ATOM 1637 N N . ASP A 1 120 ? 3.376 -2.816 18.806 1.000 42.817 120 ASP A N 1
ATOM 1638 C CA . ASP A 1 120 ? 4.302 -3.134 17.673 1.000 39.068 120 ASP A CA 1
ATOM 1639 C C . ASP A 1 120 ? 3.651 -2.762 16.336 1.000 37.375 120 ASP A C 1
ATOM 1640 O O . ASP A 1 120 ? 2.435 -3.031 16.220 1.000 42.384 120 ASP A O 1
ATOM 1649 N N . ALA A 1 121 ? 4.417 -2.151 15.407 1.000 35.274 121 ALA A N 1
ATOM 1650 C CA . ALA A 1 121 ? 4.111 -2.114 13.953 1.000 34.012 121 ALA A CA 1
ATOM 1651 C C . ALA A 1 121 ? 2.840 -1.306 13.714 1.000 34.764 121 ALA A C 1
ATOM 1652 O O . ALA A 1 121 ? 2.074 -1.633 12.780 1.000 38.385 121 ALA A O 1
ATOM 1659 N N . VAL A 1 122 ? 2.630 -0.287 14.541 1.000 32.833 122 VAL A N 1
ATOM 1660 C CA . VAL A 1 122 ? 1.364 0.471 14.621 1.000 33.962 122 VAL A CA 1
ATOM 1661 C C . VAL A 1 122 ? 1.523 1.737 13.760 1.000 29.605 122 VAL A C 1
ATOM 1662 O O . VAL A 1 122 ? 0.480 2.406 13.484 1.000 36.862 122 VAL A O 1
ATOM 1675 N N . TYR A 1 123 ? 2.749 2.113 13.341 1.000 28.334 123 TYR A N 1
ATOM 1676 C CA . TYR A 1 123 ? 2.916 3.380 12.594 1.000 25.794 123 TYR A CA 1
ATOM 1677 C C . TYR A 1 123 ? 3.542 3.141 11.215 1.000 26.082 123 TYR A C 1
ATOM 1678 O O . TYR A 1 123 ? 4.480 2.375 11.070 1.000 26.014 123 TYR A O 1
ATOM 1696 N N . ASP A 1 124 ? 3.045 3.882 10.230 1.000 25.273 124 ASP A N 1
ATOM 1697 C CA . ASP A 1 124 ? 3.564 3.861 8.840 1.000 26.790 124 ASP A CA 1
ATOM 1698 C C . ASP A 1 124 ? 4.758 4.794 8.705 1.000 25.689 124 ASP A C 1
ATOM 1699 O O . ASP A 1 124 ? 5.683 4.496 7.931 1.000 23.973 124 ASP A O 1
ATOM 1708 N N . LEU A 1 125 ? 4.663 5.981 9.318 1.000 24.570 125 LEU A N 1
ATOM 1709 C CA . LEU A 1 125 ? 5.733 6.980 9.290 1.000 24.014 125 LEU 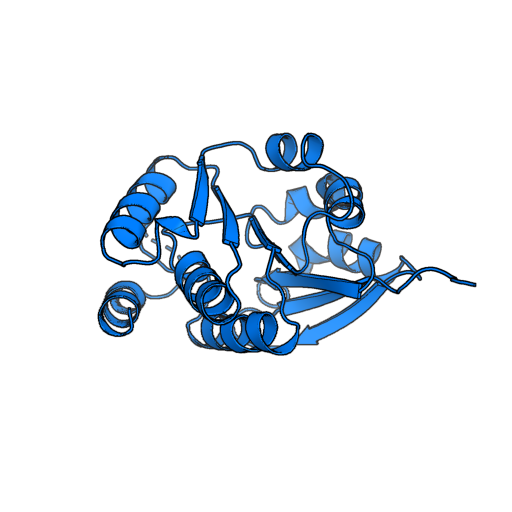A CA 1
ATOM 1710 C C . LEU A 1 125 ? 5.923 7.521 10.696 1.000 22.509 125 LEU A C 1
ATOM 1711 O O . LEU A 1 125 ? 4.927 7.837 11.358 1.000 24.130 125 LEU A O 1
ATOM 1727 N N . ILE A 1 126 ? 7.163 7.695 11.071 1.000 22.107 126 ILE A N 1
ATOM 1728 C CA . ILE A 1 126 ? 7.523 8.371 12.361 1.000 22.196 126 ILE A CA 1
ATOM 1729 C C . ILE A 1 126 ? 8.409 9.550 11.993 1.000 22.877 126 ILE A C 1
ATOM 1730 O O . ILE A 1 126 ? 9.455 9.336 11.308 1.000 22.879 126 ILE A O 1
ATOM 1746 N N . PHE A 1 127 ? 8.020 10.736 12.440 1.000 21.246 127 PHE A N 1
ATOM 1747 C CA . PHE A 1 127 ? 8.804 11.973 12.318 1.000 21.645 127 PHE A CA 1
ATOM 1748 C C . PHE A 1 127 ? 9.410 12.280 13.684 1.000 22.546 127 PHE A C 1
ATOM 1749 O O . PHE A 1 127 ? 8.624 12.507 14.639 1.000 24.082 127 PHE A O 1
ATOM 1766 N N . LEU A 1 128 ? 10.743 12.330 13.764 1.000 22.577 128 LEU A N 1
ATOM 1767 C CA . LEU A 1 128 ? 11.452 12.633 15.052 1.000 22.459 128 LEU A CA 1
ATOM 1768 C C . LEU A 1 128 ? 12.083 14.019 14.983 1.000 23.320 128 LEU A C 1
ATOM 1769 O O . LEU A 1 128 ? 12.941 14.302 14.081 1.000 23.211 128 LEU A O 1
ATOM 1785 N N . ASP A 1 129 ? 11.708 14.855 15.936 1.000 22.611 129 ASP A N 1
ATOM 1786 C CA . ASP A 1 129 ? 12.307 16.191 16.052 1.000 24.121 129 ASP A CA 1
ATOM 1787 C C . ASP A 1 129 ? 12.267 16.573 17.527 1.000 24.284 129 ASP A C 1
ATOM 1788 O O . ASP A 1 129 ? 11.624 17.565 17.892 1.000 28.315 129 ASP A O 1
ATOM 1797 N N . SER A 1 130 ? 13.015 15.827 18.312 1.000 24.375 130 SER A N 1
ATOM 1798 C CA . SER A 1 130 ? 13.023 15.976 19.805 1.000 26.910 130 SER A CA 1
ATOM 1799 C C . SER A 1 130 ? 14.467 15.995 20.298 1.000 30.178 130 SER A C 1
ATOM 1800 O O . SER A 1 130 ? 15.329 16.588 19.652 1.000 27.787 130 SER A O 1
ATOM 1808 N N . GLU A 1 131 ? 14.692 15.479 21.510 1.000 28.518 131 GLU A N 1
ATOM 1809 C CA . GLU A 1 131 ? 15.979 15.562 22.193 1.000 31.971 131 GLU A CA 1
ATOM 1810 C C . GLU A 1 131 ? 16.899 14.527 21.573 1.000 30.034 131 GLU A C 1
ATOM 1811 O O . GLU A 1 131 ? 16.744 13.322 21.848 1.000 27.733 131 GLU A O 1
ATOM 1823 N N . ARG A 1 132 ? 17.822 14.978 20.724 1.000 28.412 132 ARG A N 1
ATOM 1824 C CA . ARG A 1 132 ? 18.613 14.039 19.877 1.000 27.777 132 ARG A CA 1
ATOM 1825 C C . ARG A 1 132 ? 19.480 13.091 20.710 1.000 26.465 132 ARG A C 1
ATOM 1826 O O . ARG A 1 132 ? 19.663 11.935 20.292 1.000 28.399 132 ARG A O 1
ATOM 1847 N N . SER A 1 133 ? 19.932 13.525 21.890 1.000 29.438 133 SER A N 1
ATOM 1848 C CA . SER A 1 133 ? 20.757 12.676 22.794 1.000 30.485 133 SER A CA 1
ATOM 1849 C C . SER A 1 133 ? 19.987 11.407 23.191 1.000 29.036 133 SER A C 1
ATOM 1850 O O . SER A 1 133 ? 20.631 10.394 23.484 1.000 29.824 133 SER A O 1
ATOM 1858 N N . GLN A 1 134 ? 18.646 11.472 23.184 1.000 27.986 134 GLN A N 1
ATOM 1859 C CA . GLN A 1 134 ? 17.760 10.372 23.624 1.000 27.289 134 GLN A CA 1
ATOM 1860 C C . GLN A 1 134 ? 17.609 9.308 22.526 1.000 28.178 134 GLN A C 1
ATOM 1861 O O . GLN A 1 134 ? 17.144 8.202 22.809 1.000 27.853 134 GLN A O 1
ATOM 1875 N N . TYR A 1 135 ? 17.900 9.643 21.258 1.000 25.783 135 TYR A N 1
ATOM 1876 C CA . TYR A 1 135 ? 17.452 8.761 20.175 1.000 24.758 135 TYR A CA 1
ATOM 1877 C C . TYR A 1 135 ? 18.016 7.355 20.321 1.000 28.135 135 TYR A C 1
ATOM 1878 O O . TYR A 1 135 ? 17.301 6.396 20.079 1.000 30.084 135 TYR A O 1
ATOM 1896 N N . PRO A 1 136 ? 19.319 7.173 20.636 1.000 29.229 136 PRO A N 1
ATOM 1897 C CA . PRO A 1 136 ? 19.839 5.809 20.746 1.000 30.120 136 PRO A CA 1
ATOM 1898 C C . PRO A 1 136 ? 19.063 5.005 21.797 1.000 34.675 136 PRO A C 1
ATOM 1899 O O . PRO A 1 136 ? 18.801 3.816 21.551 1.000 33.399 136 PRO A O 1
ATOM 1910 N N . GLY A 1 137 ? 18.657 5.629 22.909 1.000 31.686 137 GLY A N 1
ATOM 1911 C CA . GLY A 1 137 ? 17.915 4.888 23.934 1.000 35.464 137 GLY A CA 1
ATOM 1912 C C . GLY A 1 137 ? 16.533 4.485 23.476 1.000 36.123 137 GLY A C 1
ATOM 1913 O O . GLY A 1 137 ? 16.088 3.399 23.851 1.000 37.497 137 GLY A O 1
ATOM 1917 N N . TRP A 1 138 ? 15.933 5.289 22.597 1.000 31.975 138 TRP A N 1
ATOM 1918 C CA . TRP A 1 138 ? 14.556 5.105 22.092 1.000 31.436 138 TRP A CA 1
ATOM 1919 C C . TRP A 1 138 ? 14.528 4.108 20.927 1.000 33.103 138 TRP A C 1
ATOM 1920 O O . TRP A 1 138 ? 13.462 3.617 20.647 1.000 32.954 138 TRP A O 1
ATOM 1941 N N . TRP A 1 139 ? 15.674 3.793 20.347 1.000 29.729 139 TRP A N 1
ATOM 1942 C CA . TRP A 1 139 ? 15.779 3.071 19.067 1.000 31.065 139 TRP A CA 1
ATOM 1943 C C . TRP A 1 139 ? 15.061 1.722 19.104 1.000 31.357 139 TRP A C 1
ATOM 1944 O O . TRP A 1 139 ? 14.231 1.480 18.230 1.000 32.390 139 TRP A O 1
ATOM 1965 N N . PRO A 1 140 ? 15.243 0.829 20.106 1.000 34.396 140 PRO A N 1
ATOM 1966 C CA . PRO A 1 140 ? 14.469 -0.406 20.115 1.000 34.292 140 PRO A CA 1
ATOM 1967 C C . PRO A 1 140 ? 12.950 -0.168 20.002 1.000 34.492 140 PRO A C 1
ATOM 1968 O O . PRO A 1 140 ? 12.292 -0.926 19.295 1.000 34.884 140 PRO A O 1
ATOM 1979 N N . ASP A 1 141 ? 12.423 0.855 20.675 1.000 31.743 141 ASP A N 1
ATOM 1980 C CA . ASP A 1 141 ? 10.976 1.187 20.631 1.000 30.768 141 ASP A CA 1
ATOM 1981 C C . ASP A 1 141 ? 10.633 1.775 19.255 1.000 29.046 141 ASP A C 1
ATOM 1982 O O . ASP A 1 141 ? 9.546 1.436 18.730 1.000 31.845 141 ASP A O 1
ATOM 1991 N N . LEU A 1 142 ? 11.473 2.680 18.730 1.000 28.385 142 LEU A N 1
ATOM 1992 C CA . LEU A 1 142 ? 11.198 3.270 17.388 1.000 26.616 142 LEU A CA 1
ATOM 1993 C C . LEU A 1 142 ? 11.162 2.163 16.336 1.000 28.787 142 LEU A C 1
ATOM 1994 O O . LEU A 1 142 ? 10.199 2.121 15.549 1.000 29.307 142 LEU A O 1
ATOM 2010 N N . LYS A 1 143 ? 12.140 1.264 16.340 1.000 29.216 143 LYS A N 1
ATOM 2011 C CA . LYS A 1 143 ? 12.151 0.134 15.391 1.000 31.334 143 LYS A CA 1
ATOM 2012 C C . LYS A 1 143 ? 10.905 -0.739 15.555 1.000 31.706 143 LYS A C 1
ATOM 2013 O O . LYS A 1 143 ? 10.327 -1.163 14.522 1.000 33.285 143 LYS A O 1
ATOM 2032 N N . ARG A 1 144 ? 10.492 -1.065 16.774 1.000 31.695 144 ARG A N 1
ATOM 2033 C CA . ARG A 1 144 ? 9.355 -2.020 16.908 1.000 36.265 144 ARG A CA 1
ATOM 2034 C C . ARG A 1 144 ? 8.009 -1.334 16.558 1.000 31.417 144 ARG A C 1
ATOM 2035 O O . ARG A 1 144 ? 7.095 -2.032 16.075 1.000 31.232 144 ARG A O 1
ATOM 2056 N N . LEU A 1 145 ? 7.891 -0.011 16.732 1.000 28.142 145 LEU A N 1
ATOM 2057 C CA . LEU A 1 145 ? 6.642 0.731 16.431 1.000 28.573 145 LEU A CA 1
ATOM 2058 C C . LEU A 1 145 ? 6.474 0.920 14.920 1.000 26.399 145 LEU A C 1
ATOM 2059 O O . LEU A 1 145 ? 5.336 1.072 14.472 1.000 29.652 145 LEU A O 1
ATOM 2075 N N . LEU A 1 146 ? 7.561 0.933 14.189 1.000 26.868 146 LEU A N 1
ATOM 2076 C CA . LEU A 1 146 ? 7.518 1.207 12.729 1.000 26.294 146 LEU A CA 1
ATOM 2077 C C . LEU A 1 146 ? 7.183 -0.112 12.022 1.000 27.230 146 LEU A C 1
ATOM 2078 O O . LEU A 1 146 ? 7.934 -1.074 12.168 1.000 27.389 146 LEU A O 1
ATOM 2094 N N . ARG A 1 147 ? 6.086 -0.138 11.262 1.000 26.635 147 ARG A N 1
ATOM 2095 C CA . ARG A 1 147 ? 5.731 -1.342 10.493 1.000 27.094 147 ARG A CA 1
ATOM 2096 C C . ARG A 1 147 ? 6.885 -1.670 9.546 1.000 27.583 147 ARG A C 1
ATOM 2097 O O . ARG A 1 147 ? 7.605 -0.806 9.050 1.000 26.795 147 ARG A O 1
ATOM 2118 N N . PRO A 1 148 ? 7.054 -2.962 9.219 1.000 29.484 148 PRO A N 1
ATOM 2119 C CA . PRO A 1 148 ? 7.896 -3.348 8.098 1.000 30.632 148 PRO A CA 1
ATOM 2120 C C . PRO A 1 148 ? 7.376 -2.604 6.856 1.000 28.975 148 PRO A C 1
ATOM 2121 O O . PRO A 1 148 ? 6.189 -2.517 6.673 1.000 31.464 148 PRO A O 1
ATOM 2132 N N . GLY A 1 149 ? 8.282 -2.006 6.101 1.000 28.446 149 GLY A N 1
ATOM 2133 C CA . GLY A 1 149 ? 7.960 -1.121 4.980 1.000 26.781 149 GLY A CA 1
ATOM 2134 C C . GLY A 1 149 ? 7.787 0.320 5.365 1.000 25.321 149 GLY A C 1
ATOM 2135 O O . GLY A 1 149 ? 7.694 1.170 4.465 1.000 28.417 149 GLY A O 1
ATOM 2139 N N . GLY A 1 150 ? 7.776 0.642 6.668 1.000 26.229 150 GLY A N 1
ATOM 2140 C CA . GLY A 1 150 ? 7.494 2.021 7.085 1.000 23.626 150 GLY A CA 1
ATOM 2141 C C . GLY A 1 150 ? 8.741 2.910 7.003 1.000 23.471 150 GLY A C 1
ATOM 2142 O O . GLY A 1 150 ? 9.808 2.450 6.658 1.000 23.182 150 GLY A O 1
ATOM 2146 N N . LEU A 1 151 ? 8.572 4.202 7.230 1.000 23.728 151 LEU A N 1
ATOM 2147 C CA . LEU A 1 151 ? 9.631 5.217 7.104 1.000 21.864 151 LEU A CA 1
ATOM 2148 C C . LEU A 1 151 ? 9.794 6.042 8.390 1.000 21.693 151 LEU A C 1
ATOM 2149 O O . LEU A 1 151 ? 8.813 6.597 8.895 1.000 22.336 151 LEU A O 1
ATOM 2165 N N . LEU A 1 152 ? 11.026 6.121 8.843 1.000 21.150 152 LEU A N 1
ATOM 2166 C CA . LEU A 1 152 ? 11.484 7.059 9.882 1.000 19.888 152 LEU A CA 1
ATOM 2167 C C . LEU A 1 152 ? 12.125 8.285 9.203 1.000 20.231 152 LEU A C 1
ATOM 2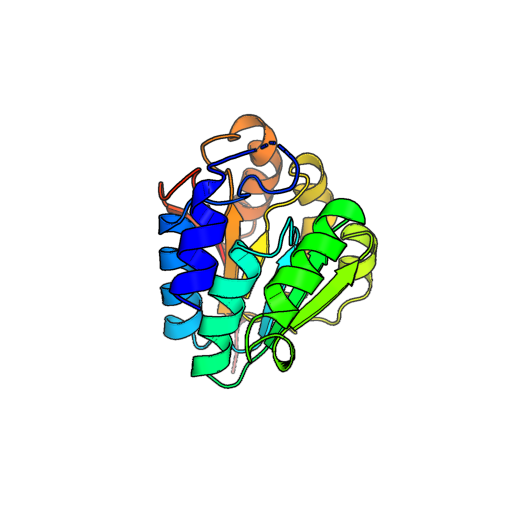168 O O . LEU A 1 152 ? 12.978 8.121 8.282 1.000 20.440 152 LEU A O 1
ATOM 2184 N N . VAL A 1 153 ? 11.708 9.478 9.607 1.000 20.453 153 VAL A N 1
ATOM 2185 C CA . VAL A 1 153 ? 12.241 10.774 9.146 1.000 19.860 153 VAL A CA 1
ATOM 2186 C C . VAL A 1 153 ? 12.738 11.515 10.371 1.000 20.244 153 VAL A C 1
ATOM 2187 O O . VAL A 1 153 ? 11.916 11.723 11.276 1.000 21.101 153 VAL A O 1
ATOM 2200 N N . VAL A 1 154 ? 14.006 11.892 10.368 1.000 18.496 154 VAL A N 1
ATOM 2201 C CA . VAL A 1 154 ? 14.634 12.573 11.529 1.000 20.250 154 VAL A CA 1
ATOM 2202 C C . VAL A 1 154 ? 15.174 13.940 11.090 1.000 21.166 154 VAL A C 1
ATOM 2203 O O . VAL A 1 154 ? 16.107 14.031 10.239 1.000 21.277 154 VAL A O 1
ATOM 2216 N N . ASP A 1 155 ? 14.696 14.982 11.735 1.000 20.501 155 ASP A N 1
ATOM 2217 C CA . ASP A 1 155 ? 15.142 16.373 11.503 1.000 20.352 155 ASP A CA 1
ATOM 2218 C C . ASP A 1 155 ? 16.504 16.675 12.144 1.000 22.372 155 ASP A C 1
ATOM 2219 O O . ASP A 1 155 ? 17.013 15.899 13.004 1.000 22.499 155 ASP A O 1
ATOM 2228 N N . ASN A 1 156 ? 17.118 17.760 11.673 1.000 22.195 156 ASN A N 1
ATOM 2229 C CA . ASN A 1 156 ? 18.399 18.290 12.194 1.000 21.986 156 ASN A CA 1
ATOM 2230 C C . ASN A 1 156 ? 19.549 17.295 11.988 1.000 23.407 156 ASN A C 1
ATOM 2231 O O . ASN A 1 156 ? 20.539 17.377 12.734 1.000 23.501 156 ASN A O 1
ATOM 2242 N N . ALA A 1 157 ? 19.509 16.464 10.932 1.000 21.758 157 ALA A N 1
ATOM 2243 C CA . ALA A 1 157 ? 20.558 15.472 10.658 1.000 23.162 157 ALA A CA 1
ATOM 2244 C C . ALA A 1 157 ? 21.847 16.161 10.216 1.000 24.596 157 ALA A C 1
ATOM 2245 O O . ALA A 1 157 ? 22.896 15.580 10.411 1.000 27.322 157 ALA A O 1
ATOM 2252 N N . LEU A 1 158 ? 21.756 17.326 9.574 1.000 23.114 158 LEU A N 1
ATOM 2253 C CA . LEU A 1 158 ? 22.958 18.043 9.113 1.000 25.418 158 LEU A CA 1
ATOM 2254 C C . LEU A 1 158 ? 23.284 19.219 10.025 1.000 27.476 158 LEU A C 1
ATOM 2255 O O . LEU A 1 158 ? 24.452 19.446 10.214 1.000 29.985 158 LEU A O 1
ATOM 2271 N N . SER A 1 159 ? 22.292 19.921 10.552 1.000 25.570 159 SER A N 1
ATOM 2272 C CA . SER A 1 159 ? 22.546 21.015 11.523 1.000 26.228 159 SER A CA 1
ATOM 2273 C C . SER A 1 159 ? 23.253 20.463 12.768 1.000 27.026 159 SER A C 1
ATOM 2274 O O . SER A 1 159 ? 24.075 21.186 13.331 1.000 29.234 159 SER A O 1
ATOM 2282 N N . HIS A 1 160 ? 22.943 19.220 13.133 1.000 27.859 160 HIS A N 1
ATOM 2283 C CA . HIS A 1 160 ? 23.418 18.610 14.409 1.000 27.553 160 HIS A CA 1
ATOM 2284 C C . HIS A 1 160 ? 24.003 17.226 14.150 1.000 28.488 160 HIS A C 1
ATOM 2285 O O . HIS A 1 160 ? 23.636 16.264 14.890 1.000 27.394 160 HIS A O 1
ATOM 2300 N N . GLY A 1 161 ? 24.888 17.116 13.151 1.000 29.149 161 GLY A N 1
ATOM 2301 C CA . GLY A 1 161 ? 25.493 15.826 12.764 1.000 32.104 161 GLY A CA 1
ATOM 2302 C C . GLY A 1 161 ? 26.182 15.162 13.956 1.000 29.997 161 GLY A C 1
ATOM 2303 O O . GLY A 1 161 ? 26.075 13.958 14.096 1.000 30.795 161 GLY A O 1
ATOM 2307 N N . GLU A 1 162 ? 26.924 15.906 14.780 1.000 32.184 162 GLU A N 1
ATOM 2308 C CA . GLU A 1 162 ? 27.691 15.333 15.911 1.000 35.766 162 GLU A CA 1
ATOM 2309 C C . GLU A 1 162 ? 26.712 14.717 16.904 1.000 32.324 162 GLU A C 1
ATOM 2310 O O . GLU A 1 162 ? 26.917 13.534 17.316 1.000 32.746 162 GLU A O 1
ATOM 2322 N N . GLN A 1 163 ? 25.687 15.464 17.273 1.000 30.559 163 GLN A N 1
ATOM 2323 C CA . GLN A 1 163 ? 24.685 14.956 18.243 1.000 28.967 163 GLN A CA 1
ATOM 2324 C C . GLN A 1 163 ? 23.983 13.719 17.685 1.000 27.468 163 GLN A C 1
ATOM 2325 O O . GLN A 1 163 ? 23.654 12.823 18.489 1.000 30.313 163 GLN A O 1
ATOM 2339 N N . MET A 1 164 ? 23.725 13.699 16.359 1.000 26.442 164 MET A N 1
ATOM 2340 C CA . MET A 1 164 ? 22.973 12.626 15.696 1.000 26.822 164 MET A CA 1
ATOM 2341 C C . MET A 1 164 ? 23.868 11.411 15.482 1.000 27.175 164 MET A C 1
ATOM 2342 O O . MET A 1 164 ? 23.334 10.348 15.206 1.000 25.774 164 MET A O 1
ATOM 2356 N N . ALA A 1 165 ? 25.184 11.562 15.531 1.000 26.249 165 ALA A N 1
ATOM 2357 C CA . ALA A 1 165 ? 26.096 10.532 14.980 1.000 28.823 165 ALA A CA 1
ATOM 2358 C C . ALA A 1 165 ? 25.863 9.168 15.621 1.000 29.136 165 ALA A C 1
ATOM 2359 O O . ALA A 1 165 ? 25.768 8.158 14.942 1.000 29.524 165 ALA A O 1
ATOM 2366 N N . PRO A 1 166 ? 25.791 9.035 16.974 1.000 28.770 166 PRO A N 1
ATOM 2367 C CA . PRO A 1 166 ? 25.572 7.697 17.530 1.000 30.328 166 PRO A CA 1
ATOM 2368 C C . PRO A 1 166 ? 24.290 7.003 17.042 1.000 27.981 166 PRO A C 1
ATOM 2369 O O . PRO A 1 166 ? 24.254 5.826 16.766 1.000 29.338 166 PRO A O 1
ATOM 2380 N N . PHE A 1 167 ? 23.229 7.763 16.940 1.000 27.643 167 PHE A N 1
ATOM 2381 C CA . PHE A 1 167 ? 21.938 7.237 16.443 1.000 26.207 167 PHE A CA 1
ATOM 2382 C C . PHE A 1 167 ? 22.049 6.826 14.966 1.000 28.188 167 PHE A C 1
ATOM 2383 O O . PHE A 1 167 ? 21.616 5.735 14.636 1.000 26.793 167 PHE A O 1
ATOM 2400 N N . LYS A 1 168 ? 22.611 7.690 14.132 1.000 26.751 168 LYS A N 1
ATOM 2401 C CA . LYS A 1 168 ? 22.769 7.412 12.681 1.000 26.943 168 LYS A CA 1
ATOM 2402 C C . LYS A 1 168 ? 23.584 6.126 12.542 1.000 27.637 168 LYS A C 1
ATOM 2403 O O . LYS A 1 168 ? 23.180 5.256 11.795 1.000 28.210 168 LYS A O 1
ATOM 2422 N N . ALA A 1 169 ? 24.646 5.961 13.338 1.000 28.377 169 ALA A N 1
ATOM 2423 C CA . ALA A 1 169 ? 25.494 4.748 13.279 1.000 28.902 169 ALA A CA 1
ATOM 2424 C C . ALA A 1 169 ? 24.686 3.498 13.648 1.000 29.245 169 ALA A C 1
ATOM 2425 O O . ALA A 1 169 ? 24.853 2.446 12.985 1.000 31.725 169 ALA A O 1
ATOM 2432 N N . LEU A 1 170 ? 23.848 3.562 14.692 1.000 29.403 170 LEU A N 1
ATOM 2433 C CA . LEU A 1 170 ? 23.042 2.376 15.093 1.000 32.754 170 LEU A CA 1
ATOM 2434 C C . LEU A 1 170 ? 22.145 1.963 13.924 1.000 28.950 170 LEU A C 1
ATOM 2435 O O . LEU A 1 170 ? 22.054 0.770 13.628 1.000 31.229 170 LEU A O 1
ATOM 2451 N N . VAL A 1 171 ? 21.461 2.931 13.351 1.000 26.840 171 VAL A N 1
ATOM 2452 C CA . VAL A 1 171 ? 20.447 2.656 12.303 1.000 26.603 171 VAL A CA 1
ATOM 2453 C C . VAL A 1 171 ? 21.169 2.148 11.050 1.000 28.127 171 VAL A C 1
ATOM 2454 O O . VAL A 1 171 ? 20.752 1.108 10.473 1.000 28.982 171 VAL A O 1
ATOM 2467 N N . GLU A 1 172 ? 22.265 2.787 10.685 1.000 28.657 172 GLU A N 1
ATOM 2468 C CA . GLU A 1 172 ? 23.039 2.345 9.493 1.000 28.922 172 GLU A CA 1
ATOM 2469 C C . GLU A 1 172 ? 23.600 0.922 9.661 1.000 32.733 172 GLU A C 1
ATOM 2470 O O . GLU A 1 172 ? 23.818 0.261 8.621 1.000 34.657 172 GLU A O 1
ATOM 2482 N N . ALA A 1 173 ? 23.867 0.472 10.896 1.000 33.423 173 ALA A N 1
ATOM 2483 C CA . ALA A 1 173 ? 24.392 -0.882 11.176 1.000 36.542 173 ALA A CA 1
ATOM 2484 C C . ALA A 1 173 ? 23.287 -1.937 11.086 1.000 32.910 173 ALA A C 1
ATOM 2485 O O . ALA A 1 173 ? 23.624 -3.109 11.001 1.000 38.096 173 ALA A O 1
ATOM 2492 N N . ASP A 1 174 ? 22.023 -1.542 11.135 1.000 33.413 174 ASP A N 1
ATOM 2493 C CA . ASP A 1 174 ? 20.870 -2.472 11.141 1.000 35.455 174 ASP A CA 1
ATOM 2494 C C . ASP A 1 174 ? 20.563 -2.866 9.684 1.000 33.188 174 ASP A C 1
ATOM 2495 O O . ASP A 1 174 ? 19.990 -2.075 8.991 1.000 33.224 174 ASP A O 1
ATOM 2504 N N . VAL A 1 175 ? 20.879 -4.093 9.297 1.000 34.570 175 VAL A N 1
ATOM 2505 C CA . VAL A 1 175 ? 20.689 -4.657 7.936 1.000 36.929 175 VAL A CA 1
ATOM 2506 C C . VAL A 1 175 ? 19.218 -4.641 7.520 1.000 33.104 175 VAL A C 1
ATOM 2507 O O . VAL A 1 175 ? 18.940 -4.806 6.277 1.000 34.564 175 VAL A O 1
ATOM 2520 N N . GLU A 1 176 ? 18.290 -4.486 8.466 1.000 33.584 176 GLU A N 1
ATOM 2521 C CA . GLU A 1 176 ? 16.829 -4.383 8.170 1.000 31.358 176 GLU A CA 1
ATOM 2522 C C . GLU A 1 176 ? 16.444 -2.972 7.722 1.000 29.618 176 GLU A C 1
ATOM 2523 O O . GLU A 1 176 ? 15.267 -2.760 7.456 1.000 31.029 176 GLU A O 1
ATOM 2535 N N . PHE A 1 177 ? 17.366 -2.023 7.643 1.000 28.261 177 PHE A N 1
ATOM 2536 C CA . PHE A 1 177 ? 17.012 -0.635 7.264 1.000 25.481 177 PHE A CA 1
ATOM 2537 C C . PHE A 1 177 ? 17.797 -0.220 6.022 1.000 26.602 177 PHE A C 1
ATOM 2538 O O . PHE A 1 177 ? 18.978 -0.607 5.877 1.000 28.892 177 PHE A O 1
ATOM 2555 N N . THR A 1 178 ? 17.128 0.563 5.180 1.000 25.387 178 THR A N 1
ATOM 2556 C CA . THR A 1 178 ? 17.764 1.257 4.050 1.000 24.309 178 THR A CA 1
ATOM 2557 C C . THR A 1 178 ? 17.702 2.739 4.378 1.000 23.460 178 THR A C 1
ATOM 2558 O O . THR A 1 178 ? 16.639 3.199 4.791 1.000 23.078 178 THR A O 1
ATOM 2569 N N . THR A 1 179 ? 18.813 3.442 4.248 1.000 23.253 179 THR A N 1
ATOM 2570 C CA . THR A 1 179 ? 18.887 4.829 4.744 1.000 22.704 179 THR A CA 1
ATOM 2571 C C . THR A 1 179 ? 19.415 5.813 3.711 1.000 22.256 179 THR A C 1
ATOM 2572 O O . THR A 1 179 ? 20.184 5.432 2.808 1.000 23.832 179 THR A O 1
ATOM 2583 N N . CYS A 1 180 ? 19.140 7.078 3.959 1.000 22.155 180 CYS A N 1
ATOM 2584 C CA . CYS A 1 180 ? 19.768 8.190 3.231 1.000 20.968 180 CYS A CA 1
ATOM 2585 C C . CYS A 1 180 ? 19.684 9.463 4.050 1.000 20.917 180 CYS A C 1
ATOM 2586 O O . CYS A 1 180 ? 18.903 9.545 5.031 1.000 20.744 180 CYS A O 1
ATOM 2594 N N . VAL A 1 181 ? 20.322 10.494 3.563 1.000 20.902 181 VAL A N 1
ATOM 2595 C CA . VAL A 1 181 ? 20.218 11.873 4.104 1.000 21.054 181 VAL A CA 1
ATOM 2596 C C . VAL A 1 181 ? 19.825 12.823 2.974 1.000 22.780 181 VAL A C 1
ATOM 2597 O O . VAL A 1 181 ? 20.455 12.755 1.874 1.000 23.406 181 VAL A O 1
ATOM 2610 N N . VAL A 1 182 ? 18.772 13.604 3.202 1.000 22.633 182 VAL A N 1
ATOM 2611 C CA . VAL A 1 182 ? 18.166 14.588 2.239 1.000 22.925 182 VAL A CA 1
ATOM 2612 C C . VAL A 1 182 ? 18.513 15.966 2.813 1.000 24.696 182 VAL A C 1
ATOM 2613 O O . VAL A 1 182 ? 18.077 16.259 3.936 1.000 23.019 182 VAL A O 1
ATOM 2626 N N . PRO A 1 183 ? 19.306 16.833 2.173 1.000 22.106 183 PRO A N 1
ATOM 2627 C CA . PRO A 1 183 ? 19.586 18.166 2.679 1.000 22.677 183 PRO A CA 1
ATOM 2628 C C . PRO A 1 183 ? 18.430 19.148 2.482 1.000 23.232 183 PRO A C 1
ATOM 2629 O O . PRO A 1 183 ? 18.632 20.244 2.076 1.000 30.545 183 PRO A O 1
ATOM 2640 N N . VAL A 1 184 ? 17.224 18.766 2.830 1.000 21.691 184 VAL A N 1
ATOM 2641 C CA . VAL A 1 184 ? 16.139 19.764 2.947 1.000 22.317 184 VAL A CA 1
ATOM 2642 C C . VAL A 1 184 ? 16.160 20.339 4.369 1.000 23.099 184 VAL A C 1
ATOM 2643 O O . VAL A 1 184 ? 16.435 19.592 5.338 1.000 21.876 184 VAL A O 1
ATOM 2656 N N . GLY A 1 185 ? 15.989 21.642 4.450 1.000 24.305 185 GLY A N 1
ATOM 2657 C CA . GLY A 1 185 ? 15.936 22.349 5.742 1.000 24.361 185 GLY A CA 1
ATOM 2658 C C . GLY A 1 185 ? 17.205 22.086 6.534 1.000 24.837 185 GLY A C 1
ATOM 2659 O O . GLY A 1 185 ? 18.296 22.225 5.987 1.000 25.442 185 GLY A O 1
ATOM 2663 N N . LYS A 1 186 ? 17.072 21.608 7.789 1.000 22.322 186 LYS A N 1
ATOM 2664 C CA . LYS A 1 186 ? 18.259 21.281 8.630 1.000 23.363 186 LYS A CA 1
ATOM 2665 C C . LYS A 1 186 ? 18.723 19.856 8.444 1.000 23.917 186 LYS A C 1
ATOM 2666 O O . LYS A 1 186 ? 19.642 19.465 9.175 1.000 23.460 186 LYS A O 1
ATOM 2685 N N . GLY A 1 187 ? 18.221 19.173 7.409 1.000 22.681 187 GLY A N 1
ATOM 2686 C CA . GLY A 1 187 ? 18.700 17.844 7.040 1.000 22.397 187 GLY A CA 1
ATOM 2687 C C . GLY A 1 187 ? 17.805 16.771 7.588 1.000 21.044 187 GLY A C 1
ATOM 2688 O O . GLY A 1 187 ? 17.555 16.759 8.823 1.000 21.941 187 GLY A O 1
ATOM 2692 N N . GLU A 1 188 ? 17.367 15.873 6.734 1.000 20.065 188 GLU A N 1
ATOM 2693 C CA . GLU A 1 188 ? 16.494 14.760 7.090 1.000 20.269 188 GLU A CA 1
ATOM 2694 C C . GLU A 1 188 ? 17.260 13.474 6.921 1.000 21.645 188 GLU A C 1
ATOM 2695 O O . GLU A 1 188 ? 17.710 13.139 5.813 1.000 22.477 188 GLU A O 1
ATOM 2707 N N . PHE A 1 189 ? 17.349 12.709 8.009 1.000 19.120 189 PHE A N 1
ATOM 2708 C CA . PHE A 1 189 ? 17.827 11.306 7.967 1.000 19.780 189 PHE A CA 1
ATOM 2709 C C . PHE A 1 189 ? 16.623 10.413 7.780 1.000 21.100 189 PHE A C 1
ATOM 2710 O O . PHE A 1 189 ? 15.653 10.495 8.566 1.000 20.669 189 PHE A O 1
ATOM 2727 N N . LEU A 1 190 ? 16.604 9.631 6.704 1.000 20.233 190 LEU A N 1
ATOM 2728 C CA . LEU A 1 190 ? 15.489 8.735 6.390 1.000 18.861 190 LEU A CA 1
ATOM 2729 C C . LEU A 1 190 ? 15.955 7.293 6.536 1.000 21.201 190 LEU A C 1
ATOM 2730 O O . LEU A 1 190 ? 17.072 6.942 6.149 1.000 21.088 190 LEU A O 1
ATOM 2746 N N . ALA A 1 191 ? 15.085 6.474 7.081 1.000 20.917 191 ALA A N 1
ATOM 2747 C CA . ALA A 1 191 ? 15.355 5.043 7.266 1.000 20.453 191 ALA A CA 1
ATOM 2748 C C . ALA A 1 191 ? 14.083 4.266 7.083 1.000 21.716 191 ALA A C 1
ATOM 2749 O O . ALA A 1 191 ? 13.089 4.543 7.752 1.000 22.156 191 ALA A O 1
ATOM 2756 N N . THR A 1 192 ? 14.093 3.353 6.124 1.000 21.561 192 THR A N 1
ATOM 2757 C CA . THR A 1 192 ? 12.906 2.523 5.838 1.000 21.739 192 THR A CA 1
ATOM 2758 C C . THR A 1 192 ? 13.193 1.088 6.220 1.000 23.787 192 THR A C 1
ATOM 2759 O O . THR A 1 192 ? 14.241 0.570 5.914 1.000 23.172 192 THR A O 1
ATOM 2770 N N . ARG A 1 193 ? 12.244 0.500 6.920 1.000 24.296 193 ARG A N 1
ATOM 2771 C CA . ARG A 1 193 ? 12.364 -0.867 7.450 1.000 25.987 193 ARG A CA 1
ATOM 2772 C C . ARG A 1 193 ? 12.026 -1.840 6.324 1.000 26.332 193 ARG A C 1
ATOM 2773 O O . ARG A 1 193 ? 10.929 -1.727 5.766 1.000 26.579 193 ARG A O 1
ATOM 2794 N N . SER A 1 194 ? 12.889 -2.822 6.093 1.000 27.397 194 SER A N 1
ATOM 2795 C CA . SER A 1 194 ? 12.652 -3.886 5.092 1.000 30.153 194 SER A CA 1
ATOM 2796 C C . SER A 1 194 ? 11.410 -4.699 5.440 1.000 30.362 194 SER A C 1
ATOM 2797 O O . SER A 1 194 ? 11.119 -4.937 6.618 1.000 32.227 194 SER A O 1
ATOM 2805 N N . ALA A 1 195 ? 10.720 -5.194 4.433 1.000 30.711 195 ALA A N 1
ATOM 2806 C CA . ALA A 1 195 ? 9.808 -6.328 4.623 1.000 37.051 195 ALA A CA 1
ATOM 2807 C C . ALA A 1 195 ? 10.608 -7.507 5.195 1.000 34.590 195 ALA A C 1
ATOM 2808 O O . ALA A 1 195 ? 11.788 -7.693 4.894 1.000 34.665 195 ALA A O 1
ATOM 2815 N N . LEU A 1 196 ? 9.952 -8.347 5.954 1.000 36.309 196 LEU A N 1
ATOM 2816 C CA . LEU A 1 196 ? 10.548 -9.615 6.406 1.000 36.698 196 LEU A CA 1
ATOM 2817 C C . LEU A 1 196 ? 10.336 -10.659 5.314 1.000 34.928 196 LEU A C 1
ATOM 2818 O O . LEU A 1 196 ? 9.549 -10.364 4.392 1.000 35.899 196 LEU A O 1
ATOM 2834 N N . GLU A 1 197 ? 11.032 -11.799 5.400 1.000 37.951 197 GLU A N 1
ATOM 2835 C CA . GLU A 1 197 ? 10.796 -12.954 4.496 1.000 37.002 197 GLU A CA 1
ATOM 2836 C C . GLU A 1 197 ? 9.308 -13.310 4.633 1.000 34.107 197 GLU A C 1
ATOM 2837 O O . GLU A 1 197 ? 8.816 -13.380 5.757 1.000 35.412 197 GLU A O 1
ATOM 2849 N N . HIS A 1 198 ? 8.624 -13.562 3.526 1.000 34.682 198 HIS A N 1
ATOM 2850 C CA . HIS A 1 198 ? 7.241 -14.076 3.482 1.000 35.179 198 HIS A CA 1
ATOM 2851 C C . HIS A 1 198 ? 7.190 -15.326 2.634 1.000 37.079 198 HIS A C 1
ATOM 2852 O O . HIS A 1 198 ? 8.100 -15.509 1.825 1.000 39.187 198 HIS A O 1
ATOM 2867 N N . HIS A 1 199 ? 6.148 -16.133 2.794 1.000 39.155 199 HIS A N 1
ATOM 2868 C CA . HIS A 1 199 ? 5.854 -17.288 1.915 1.000 41.948 199 HIS A CA 1
ATOM 2869 C C . HIS A 1 199 ? 5.392 -16.837 0.520 1.000 46.653 199 HIS A C 1
ATOM 2870 O O . HIS A 1 199 ? 4.960 -15.647 0.509 1.000 41.548 199 HIS A O 1
#

Radius of gyration: 15.43 Å; Cα contacts (8 Å, |Δi|>4): 366; chains: 1; bounding box: 38×52×30 Å

B-factor: mean 34.72, std 10.78, range [18.5, 85.41]

Sequence (187 aa):
LHQLLCELEEFGQAAQRMLNITPDTGEFLAVLVRAMNARRVLEIGTSNGYSTLWLADAVSAIDGSVTTVEYAEQKYRLAQKNFSRTSLAHRIDAILGDAGTILGNADDAVYDLIFLDSERSQYPGWWPDLKRLLRPGGLLVVDNALSHGEQMAPFKALVEADVEFTTCVVPVGKGEFLATRSALEHH

Organism: Desulfuromonas acetoxidans (strain DSM 684 / 11070) (NCBI:txid281689)

Nearest PDB structures (foldseek):
  8c9v-assembly1_A-2  TM=1.004E+00  e=6.891E-40  Desulfuromonas acetoxidans DSM 684
  5x7f-assembly1_A-2  TM=8.829E-01  e=2.991E-16  Mycobacterium tuberculosis H37Rv
  4pca-assembly2_B  TM=8.955E-01  e=1.022E-14  Anaplasma phagocytophilum str. HGE1
  4pca-assembly3_D-4  TM=8.823E-01  e=8.098E-14  Anaplasma phagocytophilum str. HGE1
  6jcl-assembly1_A  TM=8.431E-01  e=2.280E-13  Mycobacterium tuberculosis H37Rv

Solvent-accessible surface area: 8723 Å² total; per-residue (Å²): 75,143,115,6,13,44,66,9,57,146,97,33,66,88,94,63,108,68,2,25,0,21,55,77,0,0,93,42,0,11,96,27,0,95,87,45,86,0,108,100,1,2,0,1,8,0,10,1,0,0,0,0,0,39,0,0,38,0,0,37,67,36,87,10,53,0,21,0,3,15,179,31,102,121,59,19,116,34,0,72,138,11,8,80,129,28,97,14,43,144,47,22,84,22,47,62,23,76,11,29,74,46,2,42,115,25,102,94,38,53,24,8,0,0,0,0,18,36,105,49,82,71,1,39,63,25,21,89,34,2,47,67,0,2,66,42,34,0,18,2,0,0,1,13,6,100,55,62,32,154,99,1,41,80,1,64,60,80,0,88,80,25,145,59,17,91,45,65,52,33,107,36,36,67,0,0,0,19,0,50,34,50,74,83,181,136,230

Foldseek 3Di:
DVVLLVVLCVQDDCVLSHDLFDVVVLVVLLCVCQVLLFQFEEEEACRLNSSVVSNLVSNVVSVHAYEYEHADVVRLVSNVVSLVVDPRVVRYNYYHHDVLVVLVPDAFQQGQEYEYRDDLLCLVVSPVSVVRNHHQQHKYKYALCQVCVVSNVVVLVVQVVPPQWDWDWDPDTNIIIMIHGHDDDDD